Protein AF-A0A3M4A2A7-F1 (afdb_monomer_lite)

Organism: NCBI:txid97473

InterPro domains:
  IPR003660 HAMP domain [PF00672] (25-75)
  IPR003660 HAMP domain [PS50885] (27-79)
  IPR003660 HAMP domain [SM00304] (27-79)
  IPR004089 Methyl-accepting chemotaxis protein (MCP) signalling domain [PF00015] (138-273)
  IPR004089 Methyl-accepting chemotaxis protein (MCP) signalling domain [PS50111] (84-276)
  IPR004089 Methyl-accepting chemotaxis protein (MCP) signalling domain [SM00283] (94-270)
  IPR004090 Chemotaxis methyl-accepting receptor [PR00260] (115-144)
  IPR004090 Chemotaxis methyl-accepting receptor [PR00260] (192-219)
  IPR004090 Chemotaxis methyl-accepting receptor [PR00260] (221-250)

pLDDT: mean 92.04, std 6.5, range [57.41, 98.5]

Secondary structure (DSSP, 8-state):
-HHHHHHHHHHHHHHHHHHHHHHHHHHHHHHHHHHHHHHHHHHHTT---S-----SSSHHHHHHHHHHHHHHHHHHHHHHHHHHHHHHHHHHHHHHHHHHHHHHHHHHHHHHHHHHHHHHHHHHHHHHHHHHHHHHHHHHHHHHHHHHHHHHHHHHHHHHHHHHHHHHHHHHHHHHHHHHHHHHHHHHHHHHHHHHHHHHHHHHHHHHHHHHHTGGGGHHHHHHHHHHHHHHHHHHHHHHHHHHHHHHHHHHHHHHHHHHHHHHHHHHHHHHHHH-

Foldseek 3Di:
DVVVVVVVVVVVVVVVVVVVVVVVVCCVPVVLVVVLVVLVVCVVVVNLPDDQDADDDDPSSVSSVVSNVVSVVVVVVVVVVVVVVVVVVVVVVVVVVVVVVVVVVVVVVVVVVVVVVVVVVVVVVVVVVVVVVVVVVVVVVVVVVVVVVVVLVVLVVVLVVLVVVLVVLVVVLVVLVVQLVVLVVVLVVLVVQLVVLVVQLVVLVVQLVVLVVVPPVSVVSNVVSVVSNVVSVVSNVVSVVVNVVSVVSNVVSVVSSVVSVVSSVVSVVVSVVSVD

Structure (mmCIF, N/CA/C/O backbone):
data_AF-A0A3M4A2A7-F1
#
_entry.id   AF-A0A3M4A2A7-F1
#
loop_
_atom_site.group_PDB
_atom_site.id
_atom_site.type_symbol
_atom_site.label_atom_id
_atom_site.label_alt_id
_atom_site.label_comp_id
_atom_site.label_asym_id
_atom_site.label_entity_id
_atom_site.label_seq_id
_atom_site.pdbx_PDB_ins_code
_atom_site.Cartn_x
_atom_site.Cartn_y
_atom_site.Cartn_z
_atom_site.occupancy
_atom_site.B_iso_or_equiv
_atom_site.auth_seq_id
_atom_site.auth_comp_id
_atom_site.auth_asym_id
_atom_site.auth_atom_id
_atom_site.pdbx_PDB_model_num
ATOM 1 N N . GLU A 1 1 ? 73.416 7.787 -133.550 1.00 57.41 1 GLU A N 1
ATOM 2 C CA . GLU A 1 1 ? 73.788 8.608 -132.375 1.00 57.41 1 GLU A CA 1
ATOM 3 C C . GLU A 1 1 ? 72.570 9.245 -131.713 1.00 57.41 1 GLU A C 1
ATOM 5 O O . GLU A 1 1 ? 72.428 9.124 -130.503 1.00 57.41 1 GLU A O 1
ATOM 10 N N . GLU A 1 2 ? 71.634 9.787 -132.498 1.00 59.59 2 GLU A N 1
ATOM 11 C CA . GLU A 1 2 ? 70.402 10.429 -132.004 1.00 59.59 2 GLU A CA 1
ATOM 12 C C . GLU A 1 2 ? 69.546 9.557 -131.067 1.00 59.59 2 GLU A C 1
ATOM 14 O O . GLU A 1 2 ? 69.146 10.028 -130.006 1.00 59.59 2 GLU A O 1
ATOM 19 N N . ALA A 1 3 ? 69.361 8.264 -131.368 1.00 60.88 3 ALA A N 1
ATOM 20 C CA . ALA A 1 3 ? 68.565 7.361 -130.524 1.00 60.88 3 ALA A CA 1
ATOM 21 C C . ALA A 1 3 ? 69.122 7.184 -129.093 1.00 60.88 3 ALA A C 1
ATOM 23 O O . ALA A 1 3 ? 68.362 6.943 -128.157 1.00 60.88 3 ALA A O 1
ATOM 24 N N . LYS A 1 4 ? 70.444 7.319 -128.895 1.00 67.06 4 LYS A N 1
ATOM 25 C CA . LYS A 1 4 ? 71.071 7.214 -127.564 1.00 67.06 4 LYS A CA 1
ATOM 26 C C . LYS A 1 4 ? 70.849 8.479 -126.728 1.00 67.06 4 LYS A C 1
ATOM 28 O O . LYS A 1 4 ? 70.704 8.378 -125.513 1.00 67.06 4 LYS A O 1
ATOM 33 N N . ILE A 1 5 ? 70.773 9.647 -127.371 1.00 75.06 5 ILE A N 1
ATOM 34 C CA . ILE A 1 5 ? 70.545 10.940 -126.709 1.00 75.06 5 ILE A CA 1
ATOM 35 C C . ILE A 1 5 ? 69.082 11.063 -126.260 1.00 75.06 5 ILE A C 1
ATOM 37 O O . ILE A 1 5 ? 68.827 11.447 -125.120 1.00 75.06 5 ILE A O 1
ATOM 41 N N . THR A 1 6 ? 68.118 10.655 -127.092 1.00 76.31 6 THR A N 1
ATOM 42 C CA . THR A 1 6 ? 66.689 10.639 -126.720 1.00 76.31 6 THR A CA 1
ATOM 43 C C . THR A 1 6 ? 66.382 9.649 -125.597 1.00 76.31 6 THR A C 1
ATOM 45 O O . THR A 1 6 ? 65.640 9.981 -124.673 1.00 76.31 6 THR A O 1
ATOM 48 N N . VAL A 1 7 ? 66.984 8.453 -125.624 1.00 77.81 7 VAL A N 1
ATOM 49 C CA . VAL A 1 7 ? 66.823 7.455 -124.549 1.00 77.81 7 VAL A CA 1
ATOM 50 C C . VAL A 1 7 ? 67.475 7.938 -123.248 1.00 77.81 7 VAL A C 1
ATOM 52 O O . VAL A 1 7 ? 66.862 7.832 -122.187 1.00 77.81 7 VAL A O 1
ATOM 55 N N . GLY A 1 8 ? 68.671 8.535 -123.315 1.00 80.81 8 GLY A N 1
ATOM 56 C CA . GLY A 1 8 ? 69.344 9.111 -122.146 1.00 80.81 8 GLY A CA 1
ATOM 57 C C . GLY A 1 8 ? 68.563 10.262 -121.504 1.00 80.81 8 GLY A C 1
ATOM 58 O O . GLY A 1 8 ? 68.438 10.310 -120.281 1.00 80.81 8 GLY A O 1
ATOM 59 N N . GLY A 1 9 ? 67.972 11.147 -122.315 1.00 83.88 9 GLY A N 1
ATOM 60 C CA . GLY A 1 9 ? 67.119 12.237 -121.832 1.00 83.88 9 GLY A CA 1
ATOM 61 C C . GLY A 1 9 ? 65.856 11.743 -121.121 1.00 83.88 9 GLY A C 1
ATOM 62 O O . GLY A 1 9 ? 65.526 12.237 -120.044 1.00 83.88 9 GLY A O 1
ATOM 63 N N . PHE A 1 10 ? 65.185 10.724 -121.669 1.00 86.31 10 PHE A N 1
ATOM 64 C CA . PHE A 1 10 ? 63.996 10.134 -121.044 1.00 86.31 10 PHE A CA 1
ATOM 65 C C . PHE A 1 10 ? 64.318 9.487 -119.692 1.00 86.31 10 PHE A C 1
ATOM 67 O O . PHE A 1 10 ? 63.605 9.730 -118.722 1.00 86.31 10 PHE A O 1
ATOM 74 N N . ILE A 1 11 ? 65.427 8.740 -119.604 1.00 86.06 11 ILE A N 1
ATOM 75 C CA . ILE A 1 11 ? 65.898 8.128 -118.350 1.00 86.06 11 ILE A CA 1
ATOM 76 C C . ILE A 1 11 ? 66.189 9.202 -117.297 1.00 86.06 11 ILE A C 1
ATOM 78 O O . ILE A 1 11 ? 65.844 9.039 -116.127 1.00 86.06 11 ILE A O 1
ATOM 82 N N . LEU A 1 12 ? 66.808 10.315 -117.692 1.00 88.25 12 LEU A N 1
ATOM 83 C CA . LEU A 1 12 ? 67.165 11.383 -116.763 1.00 88.25 12 LEU A CA 1
ATOM 84 C C . LEU A 1 12 ? 65.919 12.100 -116.225 1.00 88.25 12 LEU A C 1
ATOM 86 O O . LEU A 1 12 ? 65.807 12.300 -115.017 1.00 88.25 12 LEU A O 1
ATOM 90 N N . VAL A 1 13 ? 64.942 12.397 -117.089 1.00 88.56 13 VAL A N 1
ATOM 91 C CA . VAL A 1 13 ? 63.655 12.991 -116.686 1.00 88.56 13 VAL A CA 1
ATOM 92 C C . VAL A 1 13 ? 62.842 12.030 -115.818 1.00 88.56 13 VAL A C 1
ATOM 94 O O . VAL A 1 13 ? 62.327 12.451 -114.785 1.00 88.56 13 VAL A O 1
ATOM 97 N N . SER A 1 14 ? 62.755 10.744 -116.172 1.00 86.88 14 SER A N 1
ATOM 98 C CA . SER A 1 14 ? 62.035 9.756 -115.359 1.00 86.88 14 SER A CA 1
ATOM 99 C C . SER A 1 14 ? 62.691 9.554 -113.993 1.00 86.88 14 SER A C 1
ATOM 101 O O . SER A 1 14 ? 61.992 9.415 -112.994 1.00 86.88 14 SER A O 1
ATOM 103 N N . THR A 1 15 ? 64.026 9.592 -113.926 1.00 89.12 15 THR A N 1
ATOM 104 C CA . THR A 1 15 ? 64.773 9.501 -112.662 1.00 89.12 15 THR A CA 1
ATOM 105 C C . THR A 1 15 ? 64.544 10.741 -111.802 1.00 89.12 15 THR A C 1
ATOM 107 O O . THR A 1 15 ? 64.269 10.621 -110.611 1.00 89.12 15 THR A O 1
ATOM 110 N N . LEU A 1 16 ? 64.586 11.935 -112.399 1.00 90.88 16 LEU A N 1
ATOM 111 C CA . LEU A 1 16 ? 64.320 13.183 -111.687 1.00 90.88 16 LEU A CA 1
ATOM 112 C C . LEU A 1 16 ? 62.875 13.229 -111.164 1.00 90.88 16 LEU A C 1
ATOM 114 O O . LEU A 1 16 ? 62.649 13.571 -110.006 1.00 90.88 16 LEU A O 1
ATOM 118 N N . ALA A 1 17 ? 61.905 12.817 -111.984 1.00 89.50 17 ALA A N 1
ATOM 119 C CA . ALA A 1 17 ? 60.504 12.707 -111.588 1.00 89.50 17 ALA A CA 1
ATOM 120 C C . ALA A 1 17 ? 60.307 11.680 -110.461 1.00 89.50 17 ALA A C 1
ATOM 122 O O . ALA A 1 17 ? 59.587 11.962 -109.505 1.00 89.50 17 ALA A O 1
ATOM 123 N N . ALA A 1 18 ? 60.984 10.528 -110.518 1.00 88.88 18 ALA A N 1
ATOM 124 C CA . ALA A 1 18 ? 60.944 9.524 -109.457 1.00 88.88 18 ALA A CA 1
ATOM 125 C C . ALA A 1 18 ? 61.525 10.051 -108.137 1.00 88.88 18 ALA A C 1
ATOM 127 O O . ALA A 1 18 ? 60.940 9.812 -107.085 1.00 88.88 18 ALA A O 1
ATOM 128 N N . ILE A 1 19 ? 62.625 10.812 -108.177 1.00 90.50 19 ILE A N 1
ATOM 129 C CA . ILE A 1 19 ? 63.212 11.442 -106.984 1.00 90.50 19 ILE A CA 1
ATOM 130 C C . ILE A 1 19 ? 62.257 12.486 -106.397 1.00 90.50 19 ILE A C 1
ATOM 132 O O . ILE A 1 19 ? 62.026 12.490 -105.190 1.00 90.50 19 ILE A O 1
ATOM 136 N N . VAL A 1 20 ? 61.664 13.347 -107.229 1.00 90.56 20 VAL A N 1
ATOM 137 C CA . VAL A 1 20 ? 60.698 14.358 -106.767 1.00 90.56 20 VAL A CA 1
ATOM 138 C C . VAL A 1 20 ? 59.470 13.693 -106.146 1.00 90.56 20 VAL A C 1
ATOM 140 O O . VAL A 1 20 ? 59.081 14.061 -105.039 1.00 90.56 20 VAL A O 1
ATOM 143 N N . LEU A 1 21 ? 58.904 12.672 -106.796 1.00 87.94 21 LEU A N 1
ATOM 144 C CA . LEU A 1 21 ? 57.788 11.904 -106.247 1.00 87.94 21 LEU A CA 1
ATOM 145 C C . LEU A 1 21 ? 58.180 11.200 -104.946 1.00 87.94 21 LEU A C 1
ATOM 147 O O . LEU A 1 21 ? 57.443 11.303 -103.973 1.00 87.94 21 LEU A O 1
ATOM 151 N N . ALA A 1 22 ? 59.347 10.556 -104.875 1.00 86.00 22 ALA A N 1
ATOM 152 C CA . ALA A 1 22 ? 59.822 9.903 -103.658 1.00 86.00 22 ALA A CA 1
ATOM 153 C C . ALA A 1 22 ? 59.984 10.897 -102.499 1.00 86.00 22 ALA A C 1
ATOM 155 O O . ALA A 1 22 ? 59.583 10.598 -101.375 1.00 86.00 22 ALA A O 1
ATOM 156 N N . LEU A 1 23 ? 60.509 12.099 -102.759 1.00 87.56 23 LEU A N 1
ATOM 157 C CA . LEU A 1 23 ? 60.622 13.159 -101.755 1.00 87.56 23 LEU A CA 1
ATOM 158 C C . LEU A 1 23 ? 59.252 13.703 -101.329 1.00 87.56 23 LEU A C 1
ATOM 160 O O . LEU A 1 23 ? 59.046 13.946 -100.139 1.00 87.56 23 LEU A O 1
ATOM 164 N N . MET A 1 24 ? 58.311 13.863 -102.264 1.00 85.38 24 MET A N 1
ATOM 165 C CA . MET A 1 24 ? 56.935 14.268 -101.958 1.00 85.38 24 MET A CA 1
ATOM 166 C C . MET A 1 24 ? 56.208 13.207 -101.126 1.00 85.38 24 MET A C 1
ATOM 168 O O . MET A 1 24 ? 55.647 13.551 -100.092 1.00 85.38 24 MET A O 1
ATOM 172 N N . TYR A 1 25 ? 56.282 11.927 -101.500 1.00 83.62 25 TYR A N 1
ATOM 173 C CA . TYR A 1 25 ? 55.693 10.814 -100.745 1.00 83.62 25 TYR A CA 1
ATOM 174 C C . TYR A 1 25 ? 56.336 10.649 -99.365 1.00 83.62 25 TYR A C 1
ATOM 176 O O . TYR A 1 25 ? 55.626 10.531 -98.369 1.00 83.62 25 TYR A O 1
ATOM 184 N N . THR A 1 26 ? 57.669 10.715 -99.274 1.00 84.69 26 THR A N 1
ATOM 185 C CA . THR A 1 26 ? 58.388 10.635 -97.990 1.00 84.69 26 THR A CA 1
ATOM 186 C C . THR A 1 26 ? 57.974 11.782 -97.073 1.00 84.69 26 THR A C 1
ATOM 188 O O . THR A 1 26 ? 57.638 11.556 -95.915 1.00 84.69 26 THR A O 1
ATOM 191 N N . ARG A 1 27 ? 57.912 13.021 -97.579 1.00 83.50 27 ARG A N 1
ATOM 192 C CA . ARG A 1 27 ? 57.424 14.154 -96.777 1.00 83.50 27 ARG A CA 1
ATOM 193 C C . ARG A 1 27 ? 55.951 14.012 -96.401 1.00 83.50 27 ARG A C 1
ATOM 195 O O . ARG A 1 27 ? 55.603 14.315 -95.264 1.00 83.50 27 ARG A O 1
ATOM 202 N N . SER A 1 28 ? 55.121 13.520 -97.317 1.00 81.56 28 SER A N 1
ATOM 203 C CA . SER A 1 28 ? 53.685 13.328 -97.103 1.00 81.56 28 SER A CA 1
ATOM 204 C C . SER A 1 28 ? 53.361 12.229 -96.086 1.00 81.56 28 SER A C 1
ATOM 206 O O . SER A 1 28 ? 52.285 12.271 -95.507 1.00 81.56 28 SER A O 1
ATOM 208 N N . ILE A 1 29 ? 54.261 11.266 -95.849 1.00 84.38 29 ILE A N 1
ATOM 209 C CA . ILE A 1 29 ? 54.032 10.139 -94.926 1.00 84.38 29 ILE A CA 1
ATOM 210 C C . ILE A 1 29 ? 54.840 10.300 -93.632 1.00 84.38 29 ILE A C 1
ATOM 212 O O . ILE A 1 29 ? 54.288 10.234 -92.535 1.00 84.38 29 ILE A O 1
ATOM 216 N N . THR A 1 30 ? 56.150 10.537 -93.728 1.00 86.94 30 THR A N 1
ATOM 217 C CA . THR A 1 30 ? 57.046 10.557 -92.561 1.00 86.94 30 THR A CA 1
ATOM 218 C C . THR A 1 30 ? 56.749 11.728 -91.627 1.00 86.94 30 THR A C 1
ATOM 220 O O . THR A 1 30 ? 56.826 11.571 -90.410 1.00 86.94 30 THR A O 1
ATOM 223 N N . SER A 1 31 ? 56.375 12.897 -92.162 1.00 85.19 31 SER A N 1
ATOM 224 C CA . SER A 1 31 ? 56.066 14.053 -91.314 1.00 85.19 31 SER A CA 1
ATOM 225 C C . SER A 1 31 ? 54.779 13.849 -90.495 1.00 85.19 31 SER A C 1
ATOM 227 O O . SER A 1 31 ? 54.859 14.018 -89.276 1.00 85.19 31 SER A O 1
ATOM 229 N N . PRO A 1 32 ? 53.640 13.417 -91.076 1.00 86.19 32 PRO A N 1
ATOM 230 C CA . PRO A 1 32 ? 52.438 13.093 -90.297 1.00 86.19 32 PRO A CA 1
ATOM 231 C C . PRO A 1 32 ? 52.600 11.908 -89.326 1.00 86.19 32 PRO A C 1
ATOM 233 O O . PRO A 1 32 ? 52.018 11.921 -88.238 1.00 86.19 32 PRO A O 1
ATOM 236 N N . ILE A 1 33 ? 53.425 10.903 -89.653 1.00 89.19 33 ILE A N 1
ATOM 237 C CA . ILE A 1 33 ? 53.728 9.795 -88.725 1.00 89.19 33 ILE A CA 1
ATOM 238 C C . ILE A 1 33 ? 54.502 10.292 -87.499 1.00 89.19 33 ILE A C 1
ATOM 240 O O . ILE A 1 33 ? 54.132 9.955 -86.376 1.00 89.19 33 ILE A O 1
ATOM 244 N N . ASN A 1 34 ? 55.524 11.133 -87.684 1.00 88.75 34 ASN A N 1
ATOM 245 C CA . ASN A 1 34 ? 56.265 11.710 -86.557 1.00 88.75 34 ASN A CA 1
ATOM 246 C C . ASN A 1 34 ? 55.369 12.589 -85.667 1.00 88.75 34 ASN A C 1
ATOM 248 O O . ASN A 1 34 ? 55.518 12.579 -84.449 1.00 88.75 34 ASN A O 1
ATOM 252 N N . GLN A 1 35 ? 54.405 13.308 -86.252 1.00 88.38 35 GLN A N 1
ATOM 253 C CA . GLN A 1 35 ? 53.402 14.058 -85.484 1.00 88.38 35 GLN A CA 1
ATOM 254 C C . GLN A 1 35 ? 52.484 13.126 -84.677 1.00 88.38 35 GLN A C 1
ATOM 256 O O . GLN A 1 35 ? 52.223 13.390 -83.505 1.00 88.38 35 GLN A O 1
ATOM 261 N N . SER A 1 36 ? 52.044 12.014 -85.274 1.00 91.06 36 SER A N 1
ATOM 262 C CA . SER A 1 36 ? 51.231 10.997 -84.588 1.00 91.06 36 SER A CA 1
ATOM 263 C C . SER A 1 36 ? 51.987 10.362 -83.417 1.00 91.06 36 SER A C 1
ATOM 265 O O . SER A 1 36 ? 51.414 10.175 -82.344 1.00 91.06 36 SER A O 1
ATOM 267 N N . LEU A 1 37 ? 53.282 10.078 -83.598 1.00 91.94 37 LEU A N 1
ATOM 268 C CA . LEU A 1 37 ? 54.152 9.564 -82.540 1.00 91.94 37 LEU A CA 1
ATOM 269 C C . LEU A 1 37 ? 54.285 10.571 -81.391 1.00 91.94 37 LEU A C 1
ATOM 271 O O . LEU A 1 37 ? 54.064 10.201 -80.243 1.00 91.94 37 LEU A O 1
ATOM 275 N N . ALA A 1 38 ? 54.538 11.847 -81.692 1.00 91.06 38 ALA A N 1
ATOM 276 C CA . ALA A 1 38 ? 54.623 12.894 -80.673 1.00 91.06 38 ALA A CA 1
ATOM 277 C C . ALA A 1 38 ? 53.311 13.045 -79.877 1.00 91.06 38 ALA A C 1
ATOM 279 O O . ALA A 1 38 ? 53.330 13.245 -78.664 1.00 91.06 38 ALA A O 1
ATOM 280 N N . VAL A 1 39 ? 52.152 12.917 -80.532 1.00 92.62 39 VAL A N 1
ATOM 281 C CA . VAL A 1 39 ? 50.847 12.902 -79.849 1.00 92.62 39 VAL A CA 1
ATOM 282 C C . VAL A 1 39 ? 50.713 11.686 -78.932 1.00 92.62 39 VAL A C 1
ATOM 284 O O . VAL A 1 39 ? 50.289 11.833 -77.787 1.00 92.62 39 VAL A O 1
ATOM 287 N N . ALA A 1 40 ? 51.081 10.495 -79.407 1.00 93.56 40 ALA A N 1
ATOM 288 C CA . ALA A 1 40 ? 51.034 9.281 -78.600 1.00 93.56 40 ALA A CA 1
ATOM 289 C C . ALA A 1 40 ? 51.960 9.372 -77.373 1.00 93.56 40 ALA A C 1
ATOM 291 O O . ALA A 1 40 ? 51.543 9.014 -76.273 1.00 93.56 40 ALA A O 1
ATOM 292 N N . GLU A 1 41 ? 53.169 9.916 -77.530 1.00 94.25 41 GLU A N 1
ATOM 293 C CA . GLU A 1 41 ? 54.110 10.167 -76.431 1.00 94.25 41 GLU A CA 1
ATOM 294 C C . GLU A 1 41 ? 53.558 11.173 -75.413 1.00 94.25 41 GLU A C 1
ATOM 296 O O . GLU A 1 41 ? 53.701 10.973 -74.208 1.00 94.25 41 GLU A O 1
ATOM 301 N N . ARG A 1 42 ? 52.875 12.233 -75.862 1.00 93.81 42 ARG A N 1
ATOM 302 C CA . ARG A 1 42 ? 52.202 13.177 -74.955 1.00 93.81 42 ARG A CA 1
ATOM 303 C C . ARG A 1 42 ? 51.096 12.508 -74.150 1.00 93.81 42 ARG A C 1
ATOM 305 O O . ARG A 1 42 ? 51.062 12.664 -72.932 1.00 93.81 42 ARG A O 1
ATOM 312 N N . ILE A 1 43 ? 50.244 11.717 -74.808 1.00 94.00 43 ILE A N 1
ATOM 313 C CA . ILE A 1 43 ? 49.191 10.950 -74.130 1.00 94.00 43 ILE A CA 1
ATOM 314 C C . ILE A 1 43 ? 49.804 9.969 -73.120 1.00 94.00 43 ILE A C 1
ATOM 316 O O . ILE A 1 43 ? 49.325 9.887 -71.992 1.00 94.00 43 ILE A O 1
ATOM 320 N N . ALA A 1 44 ? 50.883 9.270 -73.486 1.00 93.62 44 ALA A N 1
ATOM 321 C CA . ALA A 1 44 ? 51.593 8.356 -72.589 1.00 93.62 44 ALA A CA 1
ATOM 322 C C . ALA A 1 44 ? 52.194 9.077 -71.368 1.00 93.62 44 ALA A C 1
ATOM 324 O O . ALA A 1 44 ? 52.156 8.550 -70.259 1.00 93.62 44 ALA A O 1
ATOM 325 N N . ASN A 1 45 ? 52.667 10.312 -71.545 1.00 94.25 45 ASN A N 1
ATOM 326 C CA . ASN A 1 45 ? 53.130 11.184 -70.463 1.00 94.25 45 ASN A CA 1
ATOM 327 C C . ASN A 1 45 ? 51.987 11.890 -69.709 1.00 94.25 45 ASN A C 1
ATOM 329 O O . ASN A 1 45 ? 52.238 12.820 -68.947 1.00 94.25 45 ASN A O 1
ATOM 333 N N . SER A 1 46 ? 50.734 11.458 -69.899 1.00 92.69 46 SER A N 1
ATOM 334 C CA . SER A 1 46 ? 49.530 12.035 -69.280 1.00 92.69 46 SER A CA 1
ATOM 335 C C . SER A 1 46 ? 49.250 13.502 -69.645 1.00 92.69 46 SER A C 1
ATOM 337 O O . SER A 1 46 ? 48.375 14.131 -69.050 1.00 92.69 46 SER A O 1
ATOM 339 N N . ASP A 1 47 ? 49.926 14.054 -70.657 1.00 93.88 47 ASP A N 1
ATOM 340 C CA . ASP A 1 47 ? 49.588 15.358 -71.221 1.00 93.88 47 ASP A CA 1
ATOM 341 C C . ASP A 1 47 ? 48.472 15.200 -72.255 1.00 93.88 47 ASP A C 1
ATOM 343 O O . ASP A 1 47 ? 48.686 15.011 -73.456 1.00 93.88 47 ASP A O 1
ATOM 347 N N . LEU A 1 48 ? 47.242 15.314 -71.767 1.00 93.12 48 LEU A N 1
ATOM 348 C CA . LEU A 1 48 ? 46.062 15.307 -72.615 1.00 93.12 48 LEU A CA 1
ATOM 349 C C . LEU A 1 48 ? 45.684 16.711 -73.089 1.00 93.12 48 LEU A C 1
ATOM 351 O O . LEU A 1 48 ? 44.683 16.821 -73.770 1.00 93.12 48 LEU A O 1
ATOM 355 N N . THR A 1 49 ? 46.413 17.784 -72.758 1.00 89.50 49 THR A N 1
ATOM 356 C CA . THR A 1 49 ? 45.918 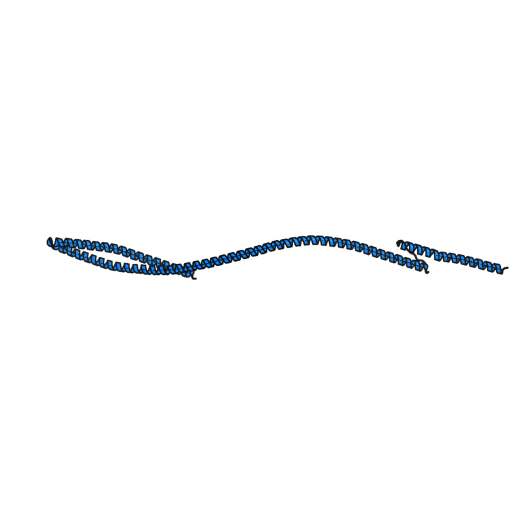19.169 -72.916 1.00 89.50 49 THR A CA 1
ATOM 357 C C . THR A 1 49 ? 45.823 19.646 -74.369 1.00 89.50 49 THR A C 1
ATOM 359 O O . THR A 1 49 ? 44.934 20.431 -74.705 1.00 89.50 49 THR A O 1
ATOM 362 N N . GLY A 1 50 ? 46.700 19.151 -75.246 1.00 84.94 50 GLY A N 1
ATOM 363 C CA . GLY A 1 50 ? 46.799 19.600 -76.636 1.00 84.94 50 GLY A CA 1
ATOM 364 C C . GLY A 1 50 ? 45.607 19.223 -77.512 1.00 84.94 50 GLY A C 1
ATOM 365 O O . GLY A 1 50 ? 44.938 18.219 -77.274 1.00 84.94 50 GLY A O 1
ATOM 366 N N . VAL A 1 51 ? 45.388 20.013 -78.564 1.00 86.88 51 VAL A N 1
ATOM 367 C CA . VAL A 1 51 ? 44.420 19.716 -79.626 1.00 86.88 51 VAL A CA 1
ATOM 368 C C . VAL A 1 51 ? 45.090 18.830 -80.677 1.00 86.88 51 VAL A C 1
ATOM 370 O O . VAL A 1 51 ? 46.185 19.137 -81.143 1.00 86.88 51 VAL A O 1
ATOM 373 N N . ILE A 1 52 ? 44.439 17.721 -81.030 1.00 88.88 52 ILE A N 1
ATOM 374 C CA . ILE A 1 52 ? 44.897 16.798 -82.074 1.00 88.88 52 ILE A CA 1
ATOM 375 C C . ILE A 1 52 ? 44.096 17.100 -83.342 1.00 88.88 52 ILE A C 1
ATOM 377 O O . ILE A 1 52 ? 42.936 16.703 -83.461 1.00 88.88 52 ILE A O 1
ATOM 381 N N . GLU A 1 53 ? 44.712 17.812 -84.283 1.00 85.06 53 GLU A N 1
ATOM 382 C CA . GLU A 1 53 ? 44.123 18.089 -85.593 1.00 85.06 53 GLU A CA 1
ATOM 383 C C . GLU A 1 53 ? 44.428 16.949 -86.573 1.00 85.06 53 GLU A C 1
ATOM 385 O O . GLU A 1 53 ? 45.544 16.434 -86.628 1.00 85.06 53 GLU A O 1
ATOM 390 N N . SER A 1 54 ? 43.433 16.545 -87.362 1.00 82.69 54 SER A N 1
ATOM 391 C CA . SER A 1 54 ? 43.590 15.544 -88.418 1.00 82.69 54 SER A CA 1
ATOM 392 C C . SER A 1 54 ? 43.198 16.162 -89.755 1.00 82.69 54 SER A C 1
ATOM 394 O O . SER A 1 54 ? 42.083 16.658 -89.906 1.00 82.69 54 SER A O 1
ATOM 396 N N . GLN A 1 55 ? 44.118 16.130 -90.718 1.00 78.31 55 GLN A N 1
ATOM 397 C CA . GLN A 1 55 ? 43.897 16.584 -92.089 1.00 78.31 55 GLN A CA 1
ATOM 398 C C . GLN A 1 55 ? 44.151 15.412 -93.044 1.00 78.31 55 GLN A C 1
ATOM 400 O O . GLN A 1 55 ? 45.119 14.676 -92.867 1.00 78.31 55 GLN A O 1
ATOM 405 N N . GLY A 1 56 ? 43.290 15.238 -94.050 1.00 80.50 56 GLY A N 1
ATOM 406 C CA . GLY A 1 56 ? 43.409 14.169 -95.051 1.00 80.50 56 GLY A CA 1
ATOM 407 C C . GLY A 1 56 ? 42.419 13.011 -94.874 1.00 80.50 56 GLY A C 1
ATOM 408 O O . GLY A 1 56 ? 41.610 12.983 -93.947 1.00 80.50 56 GLY A O 1
ATOM 409 N N . HIS A 1 57 ? 42.469 12.059 -95.809 1.00 83.00 57 HIS A N 1
ATOM 410 C CA . HIS A 1 57 ? 41.550 10.909 -95.887 1.00 83.00 57 HIS A CA 1
ATOM 411 C C . HIS A 1 57 ? 42.277 9.552 -95.910 1.00 83.00 57 HIS A C 1
ATOM 413 O O . HIS A 1 57 ? 41.651 8.528 -96.171 1.00 83.00 57 HIS A O 1
ATOM 419 N N . ASP A 1 58 ? 43.579 9.544 -95.634 1.00 87.00 58 ASP A N 1
ATOM 420 C CA . ASP A 1 58 ? 44.433 8.356 -95.654 1.00 87.00 58 ASP A CA 1
ATOM 421 C C . ASP A 1 58 ? 44.509 7.648 -94.284 1.00 87.00 58 ASP A C 1
ATOM 423 O O . ASP A 1 58 ? 43.828 7.997 -93.308 1.00 87.00 58 ASP A O 1
ATOM 427 N N . GLU A 1 59 ? 45.331 6.602 -94.211 1.00 88.12 59 GLU A N 1
ATOM 428 C CA . GLU A 1 59 ? 45.562 5.806 -93.009 1.00 88.12 59 GLU A CA 1
ATOM 429 C C . GLU A 1 59 ? 46.153 6.631 -91.860 1.00 88.12 59 GLU A C 1
ATOM 431 O O . GLU A 1 59 ? 45.811 6.383 -90.699 1.00 88.12 59 GLU A O 1
ATOM 436 N N . VAL A 1 60 ? 46.989 7.632 -92.155 1.00 87.00 60 VAL A N 1
ATOM 437 C CA . VAL A 1 60 ? 47.617 8.472 -91.126 1.00 87.00 60 VAL A CA 1
ATOM 438 C C . VAL A 1 60 ? 46.594 9.435 -90.528 1.00 87.00 60 VAL A C 1
ATOM 440 O O . VAL A 1 60 ? 46.509 9.573 -89.305 1.00 87.00 60 VAL A O 1
ATOM 443 N N . ALA A 1 61 ? 45.718 10.009 -91.354 1.00 88.50 61 ALA A N 1
ATOM 444 C CA . ALA A 1 61 ? 44.571 10.772 -90.875 1.00 88.50 61 ALA A CA 1
ATOM 445 C C . ALA A 1 61 ? 43.629 9.905 -90.017 1.00 88.50 61 ALA A C 1
ATOM 447 O O . ALA A 1 61 ? 43.067 10.372 -89.022 1.00 88.50 61 ALA A O 1
ATOM 448 N N . ARG A 1 62 ? 43.459 8.618 -90.352 1.00 91.38 62 ARG A N 1
ATOM 449 C CA . ARG A 1 62 ? 42.674 7.679 -89.531 1.00 91.38 62 ARG A CA 1
ATOM 450 C C . ARG A 1 62 ? 43.340 7.385 -88.179 1.00 91.38 62 ARG A C 1
ATOM 452 O O . ARG A 1 62 ? 42.633 7.350 -87.173 1.00 91.38 62 ARG A O 1
ATOM 459 N N . LEU A 1 63 ? 44.668 7.237 -88.135 1.00 91.94 63 LEU A N 1
ATOM 460 C CA . LEU A 1 63 ? 45.441 7.080 -86.895 1.00 91.94 63 LEU A CA 1
ATOM 461 C C . LEU A 1 63 ? 45.313 8.310 -85.986 1.00 91.94 63 LEU A C 1
ATOM 463 O O . LEU A 1 63 ? 44.997 8.167 -84.806 1.00 91.94 63 LEU A O 1
ATOM 467 N N . MET A 1 64 ? 45.477 9.515 -86.537 1.00 91.81 64 MET A N 1
ATOM 468 C CA . MET A 1 64 ? 45.327 10.767 -85.783 1.00 91.81 64 MET A CA 1
ATOM 469 C C . MET A 1 64 ? 43.922 10.924 -85.188 1.00 91.81 64 MET A C 1
ATOM 471 O O . MET A 1 64 ? 43.783 11.298 -84.024 1.00 91.81 64 MET A O 1
ATOM 475 N N . ARG A 1 65 ? 42.868 10.568 -85.939 1.00 92.69 65 ARG A N 1
ATOM 476 C CA . ARG A 1 65 ? 41.492 10.538 -85.407 1.00 92.69 65 ARG A CA 1
ATOM 477 C C . ARG A 1 65 ? 41.325 9.532 -84.266 1.00 92.69 65 ARG A C 1
ATOM 479 O O . ARG A 1 65 ? 40.659 9.852 -83.286 1.00 92.69 65 ARG A O 1
ATOM 486 N N . ALA A 1 66 ? 41.935 8.350 -84.362 1.00 93.44 66 ALA A N 1
ATOM 487 C CA . ALA A 1 66 ? 41.893 7.351 -83.293 1.00 93.44 66 ALA A CA 1
ATOM 488 C C . ALA A 1 66 ? 42.630 7.821 -82.024 1.00 93.44 66 ALA A C 1
ATOM 490 O O . ALA A 1 66 ? 42.096 7.676 -80.926 1.00 93.44 66 ALA A O 1
ATOM 491 N N . LEU A 1 67 ? 43.806 8.450 -82.163 1.00 93.88 67 LEU A N 1
ATOM 492 C CA . LEU A 1 67 ? 44.532 9.063 -81.042 1.00 93.88 67 LEU A CA 1
ATOM 493 C C . LEU A 1 67 ? 43.730 10.201 -80.400 1.00 93.88 67 LEU A C 1
ATOM 495 O O . LEU A 1 67 ? 43.674 10.293 -79.176 1.00 93.88 67 LEU A O 1
ATOM 499 N N . SER A 1 68 ? 43.058 11.024 -81.210 1.00 93.38 68 SER A N 1
ATOM 500 C CA . SER A 1 68 ? 42.147 12.062 -80.718 1.00 93.38 68 SER A CA 1
ATOM 501 C C . SER A 1 68 ? 40.986 11.467 -79.920 1.00 93.38 68 SER A C 1
ATOM 503 O O . SER A 1 68 ? 40.731 11.898 -78.797 1.00 93.38 68 SER A O 1
ATOM 505 N N . ALA A 1 69 ? 40.325 10.427 -80.435 1.00 93.81 69 ALA A N 1
ATOM 506 C CA . ALA A 1 69 ? 39.257 9.736 -79.713 1.00 93.81 69 ALA A CA 1
ATOM 507 C C . ALA A 1 69 ? 39.752 9.115 -78.392 1.00 93.81 69 ALA A C 1
ATOM 509 O O . ALA A 1 69 ? 39.075 9.228 -77.372 1.00 93.81 69 ALA A O 1
ATOM 510 N N . MET A 1 70 ? 40.952 8.523 -78.381 1.00 95.12 70 MET A N 1
ATOM 511 C CA . MET A 1 70 ? 41.587 7.992 -77.171 1.00 95.12 70 MET A CA 1
ATOM 512 C C . MET A 1 70 ? 41.878 9.096 -76.145 1.00 95.12 70 MET A C 1
ATOM 514 O O . MET A 1 70 ? 41.549 8.934 -74.972 1.00 95.12 70 MET A O 1
ATOM 518 N N . GLN A 1 71 ? 42.434 10.235 -76.577 1.00 95.19 71 GLN A N 1
ATOM 519 C CA . GLN A 1 71 ? 42.690 11.389 -75.710 1.00 95.19 71 GLN A CA 1
ATOM 520 C C . GLN A 1 71 ? 41.391 11.915 -75.077 1.00 95.19 71 GLN A C 1
ATOM 522 O O . GLN A 1 71 ? 41.355 12.166 -73.874 1.00 95.19 71 GLN A O 1
ATOM 527 N N . HIS A 1 72 ? 40.317 12.046 -75.864 1.00 94.56 72 HIS A N 1
ATOM 528 C CA . HIS A 1 72 ? 39.000 12.448 -75.359 1.00 94.56 72 HIS A CA 1
ATOM 529 C C . HIS A 1 72 ? 38.426 11.422 -74.374 1.00 94.56 72 HIS A C 1
ATOM 531 O O . HIS A 1 72 ? 37.924 11.807 -73.321 1.00 94.56 72 HIS A O 1
ATOM 537 N N . GLY A 1 73 ? 38.542 10.125 -74.675 1.00 95.06 73 GLY A N 1
ATOM 538 C CA . GLY A 1 73 ? 38.123 9.053 -73.771 1.00 95.06 73 GLY A CA 1
ATOM 539 C C . GLY A 1 73 ? 38.834 9.128 -72.419 1.00 95.06 73 GLY A C 1
ATOM 540 O O . GLY A 1 73 ? 38.174 9.156 -71.385 1.00 95.06 73 GLY A O 1
ATOM 541 N N . LEU A 1 74 ? 40.165 9.261 -72.425 1.00 95.94 74 LEU A N 1
ATOM 542 C CA . LEU A 1 74 ? 40.969 9.397 -71.206 1.00 95.94 74 LEU A CA 1
ATOM 543 C C . LEU A 1 74 ? 40.621 10.666 -70.415 1.00 95.94 74 LEU A C 1
ATOM 545 O O . LEU A 1 74 ? 40.472 10.595 -69.197 1.00 95.94 74 LEU A O 1
ATOM 549 N N . ARG A 1 75 ? 40.435 11.810 -71.092 1.00 95.12 75 ARG A N 1
ATOM 550 C CA . ARG A 1 75 ? 39.981 13.062 -70.457 1.00 95.12 75 ARG A CA 1
ATOM 551 C C . ARG A 1 75 ? 38.639 12.878 -69.754 1.00 95.12 75 ARG A C 1
ATOM 553 O O . ARG A 1 75 ? 38.506 13.268 -68.598 1.00 95.12 75 ARG A O 1
ATOM 560 N N . ASN A 1 76 ? 37.674 12.252 -70.424 1.00 95.88 76 ASN A N 1
ATOM 561 C CA . ASN A 1 76 ? 36.353 12.002 -69.854 1.00 95.88 76 ASN A CA 1
ATOM 562 C C . ASN A 1 76 ? 36.430 11.056 -68.650 1.00 95.88 76 ASN A C 1
ATOM 564 O O . ASN A 1 76 ? 35.801 11.322 -67.630 1.00 95.88 76 ASN A O 1
ATOM 568 N N . THR A 1 77 ? 37.223 9.984 -68.731 1.00 96.56 77 THR A N 1
ATOM 569 C CA . THR A 1 77 ? 37.425 9.066 -67.602 1.00 96.56 77 THR A CA 1
ATOM 570 C C . THR A 1 77 ? 38.063 9.773 -66.406 1.00 96.56 77 THR A C 1
ATOM 572 O O . THR A 1 77 ? 37.588 9.603 -65.288 1.00 96.56 77 THR A O 1
ATOM 575 N N . LEU A 1 78 ? 39.093 10.600 -66.622 1.00 95.75 78 LEU A N 1
ATOM 576 C CA . LEU A 1 78 ? 39.723 11.378 -65.550 1.00 95.75 78 LEU A CA 1
ATOM 577 C C . LEU A 1 78 ? 38.764 12.404 -64.936 1.00 95.75 78 LEU A C 1
ATOM 579 O O . LEU A 1 78 ? 38.759 12.559 -63.718 1.00 95.75 78 LEU A O 1
ATOM 583 N N . SER A 1 79 ? 37.921 13.050 -65.750 1.00 96.06 79 SER A N 1
ATOM 584 C CA . SER A 1 79 ? 36.857 13.931 -65.249 1.00 96.06 79 SER A CA 1
ATOM 585 C C . SER A 1 79 ? 35.888 13.162 -64.352 1.00 96.06 79 SER A C 1
ATOM 587 O O . SER A 1 79 ? 35.677 13.563 -63.214 1.00 96.06 79 SER A O 1
ATOM 589 N N . LEU A 1 80 ? 35.381 12.008 -64.805 1.00 97.25 80 LEU A N 1
ATOM 590 C CA . LEU A 1 80 ? 34.485 11.164 -64.006 1.00 97.25 80 LEU A CA 1
ATOM 591 C C . LEU A 1 80 ? 35.124 10.711 -62.686 1.00 97.25 80 LEU A C 1
ATOM 593 O O . LEU A 1 80 ? 34.448 10.671 -61.659 1.00 97.25 80 LEU A O 1
ATOM 597 N N . ILE A 1 81 ? 36.414 10.358 -62.700 1.00 97.50 81 ILE A N 1
ATOM 598 C CA . ILE A 1 81 ? 37.158 9.974 -61.491 1.00 97.50 81 ILE A CA 1
ATOM 599 C C . ILE A 1 81 ? 37.290 11.163 -60.538 1.00 97.50 81 ILE A C 1
ATOM 601 O O . ILE A 1 81 ? 37.095 10.996 -59.333 1.00 97.50 81 ILE A O 1
ATOM 605 N N . SER A 1 82 ? 37.599 12.354 -61.054 1.00 96.88 82 SER A N 1
ATOM 606 C CA . SER A 1 82 ? 37.679 13.577 -60.252 1.00 96.88 82 SER A CA 1
ATOM 607 C C . SER A 1 82 ? 36.330 13.911 -59.612 1.00 96.88 82 SER A C 1
ATOM 609 O O . SER A 1 82 ? 36.267 14.148 -58.408 1.00 96.88 82 SER A O 1
ATOM 611 N N . ASP A 1 83 ? 35.248 13.862 -60.388 1.00 97.56 83 ASP A N 1
ATOM 612 C CA . ASP A 1 83 ? 33.890 14.127 -59.904 1.00 97.56 83 ASP A CA 1
ATOM 613 C C . ASP A 1 83 ? 33.472 13.101 -58.841 1.00 97.56 83 ASP A C 1
ATOM 615 O O . ASP A 1 83 ? 32.973 13.468 -57.778 1.00 97.56 83 ASP A O 1
ATOM 619 N N . SER A 1 84 ? 33.766 11.817 -59.071 1.00 97.88 84 SER A N 1
ATOM 620 C CA . SER A 1 84 ? 33.497 10.743 -58.104 1.00 97.88 84 SER A CA 1
ATOM 621 C C . SER A 1 84 ? 34.306 10.907 -56.814 1.00 97.88 84 SER A C 1
ATOM 623 O O . SER A 1 84 ? 33.796 10.637 -55.729 1.00 97.88 84 SER A O 1
ATOM 625 N N . SER A 1 85 ? 35.557 11.366 -56.913 1.00 98.12 85 SER A N 1
ATOM 626 C CA . SER A 1 85 ? 36.429 11.599 -55.753 1.00 98.12 85 SER A CA 1
ATOM 627 C C . SER A 1 85 ? 35.939 12.783 -54.916 1.00 98.12 85 SER A C 1
ATOM 629 O O . SER A 1 85 ? 35.906 12.694 -53.690 1.00 98.12 85 SER A O 1
ATOM 631 N N . ASN A 1 86 ? 35.493 13.860 -55.570 1.00 97.50 86 ASN A N 1
ATOM 632 C CA . ASN A 1 86 ? 34.880 15.010 -54.904 1.00 97.50 86 ASN A CA 1
ATOM 633 C C . ASN A 1 86 ? 33.568 14.624 -54.207 1.00 97.50 86 ASN A C 1
ATOM 635 O O . ASN A 1 86 ? 33.349 14.998 -53.056 1.00 97.50 86 ASN A O 1
ATOM 639 N N . GLN A 1 87 ? 32.726 13.823 -54.867 1.00 97.50 87 GLN A N 1
ATOM 640 C CA . GLN A 1 87 ? 31.495 13.317 -54.263 1.00 97.50 87 GLN A CA 1
ATOM 641 C C . GLN A 1 87 ? 31.789 12.430 -53.045 1.00 97.50 87 GLN A C 1
ATOM 643 O O . GLN A 1 87 ? 31.153 12.587 -52.006 1.00 97.50 87 GLN A O 1
ATOM 648 N N . LEU A 1 88 ? 32.777 11.534 -53.142 1.00 97.81 88 LEU A N 1
ATOM 649 C CA . LEU A 1 88 ? 33.188 10.676 -52.031 1.00 97.81 88 LEU A CA 1
ATOM 650 C C . LEU A 1 88 ? 33.709 11.490 -50.839 1.00 97.81 88 LEU A C 1
ATOM 652 O O . LEU A 1 88 ? 33.380 11.166 -49.696 1.00 97.81 88 LEU A O 1
ATOM 656 N N . ALA A 1 89 ? 34.489 12.545 -51.090 1.00 97.69 89 ALA A N 1
ATOM 657 C CA . ALA A 1 89 ? 34.967 13.447 -50.045 1.00 97.69 89 ALA A CA 1
ATOM 658 C C . ALA A 1 89 ? 33.794 14.130 -49.324 1.00 97.69 89 ALA A C 1
ATOM 660 O O . ALA A 1 89 ? 33.706 14.053 -48.100 1.00 97.69 89 ALA A O 1
ATOM 661 N N . SER A 1 90 ? 32.841 14.688 -50.077 1.00 97.81 90 SER A N 1
ATOM 662 C CA . SER A 1 90 ? 31.641 15.322 -49.515 1.00 97.81 90 SER A CA 1
ATOM 663 C C . SER A 1 90 ? 30.794 14.346 -48.689 1.00 97.81 90 SER A C 1
ATOM 665 O O . SER A 1 90 ? 30.441 14.645 -47.551 1.00 97.81 90 SER A O 1
ATOM 667 N N . THR A 1 91 ? 30.529 13.139 -49.199 1.00 97.75 91 THR A N 1
ATOM 668 C CA . THR A 1 91 ? 29.777 12.118 -48.451 1.00 97.75 91 THR A CA 1
ATOM 669 C C . THR A 1 91 ? 30.525 11.642 -47.200 1.00 97.75 91 THR A C 1
ATOM 671 O O . THR A 1 91 ? 29.898 11.304 -46.196 1.00 97.75 91 THR A O 1
ATOM 674 N N . SER A 1 92 ? 31.860 11.637 -47.217 1.00 98.12 92 SER A N 1
ATOM 675 C CA . SER A 1 92 ? 32.666 11.296 -46.037 1.00 98.12 92 SER A CA 1
ATOM 676 C C . SER A 1 92 ? 32.566 12.369 -44.947 1.00 98.12 92 SER A C 1
ATOM 678 O O . SER A 1 92 ? 32.477 12.030 -43.767 1.00 98.12 92 SER A O 1
ATOM 680 N N . GLU A 1 93 ? 32.523 13.651 -45.320 1.00 97.81 93 GLU A N 1
ATOM 681 C CA . GLU A 1 93 ? 32.295 14.758 -44.379 1.00 97.81 93 GLU A CA 1
ATOM 682 C C . GLU A 1 93 ? 30.890 14.699 -43.762 1.00 97.81 93 GLU A C 1
ATOM 684 O O . GLU A 1 93 ? 30.744 14.835 -42.544 1.00 97.81 93 GLU A O 1
ATOM 689 N N . GLU A 1 94 ? 29.863 14.414 -44.567 1.00 97.94 94 GLU A N 1
ATOM 690 C CA . GLU A 1 94 ? 28.497 14.201 -44.070 1.00 97.94 94 GLU A CA 1
ATOM 691 C C . GLU A 1 94 ? 28.427 13.010 -43.104 1.00 97.94 94 GLU A C 1
ATOM 693 O O . GLU A 1 94 ? 27.851 13.119 -42.020 1.00 97.94 94 GLU A O 1
ATOM 698 N N . MET A 1 95 ? 29.068 11.888 -43.446 1.00 97.69 95 MET A N 1
ATOM 699 C CA . MET A 1 95 ? 29.137 10.712 -42.576 1.00 97.69 95 MET A CA 1
ATOM 700 C C . MET A 1 95 ? 29.835 11.026 -41.249 1.00 97.69 95 MET A C 1
ATOM 702 O O . MET A 1 95 ? 29.380 10.575 -40.194 1.00 97.69 95 MET A O 1
ATOM 706 N N . HIS A 1 96 ? 30.911 11.815 -41.275 1.00 97.50 96 HIS A N 1
ATOM 707 C CA . HIS A 1 96 ? 31.593 12.257 -40.062 1.00 97.50 96 HIS A CA 1
ATOM 708 C C . HIS A 1 96 ? 30.665 13.107 -39.181 1.00 97.50 96 HIS A C 1
ATOM 710 O O . HIS A 1 96 ? 30.576 12.872 -37.976 1.00 97.50 96 HIS A O 1
ATOM 716 N N . ALA A 1 97 ? 29.925 14.051 -39.770 1.00 97.69 97 ALA A N 1
ATOM 717 C CA . ALA A 1 97 ? 28.967 14.878 -39.038 1.00 97.69 97 ALA A CA 1
ATOM 718 C C . ALA A 1 97 ? 27.836 14.047 -38.404 1.00 97.69 97 ALA A C 1
ATOM 720 O O . ALA A 1 97 ? 27.521 14.236 -37.228 1.00 97.69 97 ALA A O 1
ATOM 721 N N . VAL A 1 98 ? 27.270 13.088 -39.146 1.00 98.06 98 VAL A N 1
ATOM 722 C CA . VAL A 1 98 ? 26.230 12.174 -38.637 1.00 98.06 98 VAL A CA 1
ATOM 723 C C . VAL A 1 98 ? 26.767 11.292 -37.509 1.00 98.06 98 VAL A C 1
ATOM 725 O O . VAL A 1 98 ? 26.087 11.090 -36.506 1.00 98.06 98 VAL A O 1
ATOM 728 N N . THR A 1 99 ? 27.997 10.791 -37.638 1.00 97.75 99 THR A N 1
ATOM 729 C CA . THR A 1 99 ? 28.631 9.947 -36.613 1.00 97.75 99 THR A CA 1
ATOM 730 C C . THR A 1 99 ? 28.870 10.724 -35.318 1.00 97.75 99 THR A C 1
ATOM 732 O O . THR A 1 99 ? 28.617 10.207 -34.230 1.00 97.75 99 THR A O 1
ATOM 735 N N . GLU A 1 100 ? 29.305 11.979 -35.420 1.00 97.88 100 GLU A N 1
ATOM 736 C CA . GLU A 1 100 ? 29.509 12.851 -34.263 1.00 97.88 100 GLU A CA 1
ATOM 737 C C . GLU A 1 100 ? 28.188 13.172 -33.544 1.00 97.88 100 GLU A C 1
ATOM 739 O O . GLU A 1 100 ? 28.128 13.162 -32.311 1.00 97.88 100 GLU A O 1
ATOM 744 N N . ASP A 1 101 ? 27.107 13.415 -34.289 1.00 97.81 101 ASP A N 1
ATOM 745 C CA . ASP A 1 101 ? 25.788 13.634 -33.689 1.00 97.81 101 ASP A CA 1
ATOM 746 C C . ASP A 1 101 ? 25.239 12.358 -33.031 1.00 97.81 101 ASP A C 1
ATOM 748 O O . ASP A 1 101 ? 24.752 12.401 -31.899 1.00 97.81 101 ASP A O 1
ATOM 752 N N . ALA A 1 102 ? 25.421 11.198 -33.671 1.00 97.62 102 ALA A N 1
ATOM 753 C CA . ALA A 1 102 ? 25.064 9.903 -33.097 1.00 97.62 102 ALA A CA 1
ATOM 754 C C . ALA A 1 102 ? 25.823 9.622 -31.788 1.00 97.62 102 ALA A C 1
ATOM 756 O O . ALA A 1 102 ? 25.227 9.149 -30.820 1.00 97.62 102 ALA A O 1
ATOM 757 N N . ASN A 1 103 ? 27.112 9.969 -31.717 1.00 97.88 103 ASN A N 1
ATOM 758 C CA . ASN A 1 103 ? 27.922 9.830 -30.506 1.00 97.88 103 ASN A CA 1
ATOM 759 C C . ASN A 1 103 ? 27.403 10.731 -29.367 1.00 97.88 103 ASN A C 1
ATOM 761 O O . ASN A 1 103 ? 27.233 10.286 -28.230 1.00 97.88 103 ASN A O 1
ATOM 765 N N . LYS A 1 104 ? 27.041 11.985 -29.674 1.00 97.44 104 LYS A N 1
ATOM 766 C CA . LYS A 1 104 ? 26.381 12.885 -28.708 1.00 97.44 104 LYS A CA 1
ATOM 767 C C . LYS A 1 104 ? 25.024 12.348 -28.256 1.00 97.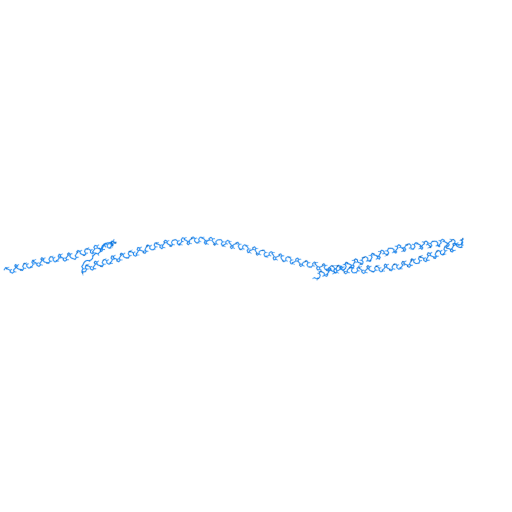44 104 LYS A C 1
ATOM 769 O O . LYS A 1 104 ? 24.694 12.448 -27.074 1.00 97.44 104 LYS A O 1
ATOM 774 N N . GLY A 1 105 ? 24.243 11.775 -29.171 1.00 98.12 105 GLY A N 1
ATOM 775 C CA . GLY A 1 105 ? 22.986 11.097 -28.857 1.00 98.12 105 GLY A CA 1
ATOM 776 C C . GLY A 1 105 ? 23.191 9.930 -27.892 1.00 98.12 105 GLY A C 1
ATOM 777 O O . GLY A 1 105 ? 22.483 9.832 -26.893 1.00 98.12 105 GLY A O 1
ATOM 778 N N . MET A 1 106 ? 24.220 9.114 -28.128 1.00 97.94 106 MET A N 1
ATOM 779 C CA . MET A 1 106 ? 24.569 7.973 -27.280 1.00 97.94 106 MET A CA 1
ATOM 780 C C . MET A 1 106 ? 24.926 8.394 -25.851 1.00 97.94 106 MET A C 1
ATOM 782 O O . MET A 1 106 ? 24.479 7.758 -24.900 1.00 97.94 106 MET A O 1
ATOM 786 N N . LEU A 1 107 ? 25.674 9.490 -25.683 1.00 97.31 107 LEU A N 1
ATOM 787 C CA . LEU A 1 107 ? 25.991 10.038 -24.359 1.00 97.31 107 LEU A CA 1
ATOM 788 C C . LEU A 1 107 ? 24.734 10.503 -23.611 1.00 97.31 107 LEU A C 1
ATOM 790 O O . LEU A 1 107 ? 24.588 10.221 -22.423 1.00 97.31 107 LEU A O 1
ATOM 794 N N . ARG A 1 108 ? 23.799 11.178 -24.295 1.00 97.62 108 ARG A N 1
ATOM 795 C CA . ARG A 1 108 ? 22.516 11.570 -23.683 1.00 97.62 108 ARG A CA 1
ATOM 796 C C . ARG A 1 108 ? 21.697 10.348 -23.279 1.00 97.62 108 ARG A C 1
ATOM 798 O O . ARG A 1 108 ? 21.224 10.290 -22.150 1.00 97.62 108 ARG A O 1
ATOM 805 N N . GLN A 1 109 ? 21.595 9.362 -24.167 1.00 97.31 109 GLN A N 1
ATOM 806 C CA . GLN A 1 109 ? 20.884 8.117 -23.894 1.00 97.31 109 GLN A CA 1
ATOM 807 C C . GLN A 1 109 ? 21.501 7.359 -22.710 1.00 97.31 109 GLN A C 1
ATOM 809 O O . GLN A 1 109 ? 20.771 6.802 -21.897 1.00 97.31 109 GLN A O 1
ATOM 814 N N . ASN A 1 110 ? 22.831 7.358 -22.573 1.00 97.50 110 ASN A N 1
ATOM 815 C CA . ASN A 1 110 ? 23.504 6.740 -21.431 1.00 97.50 110 ASN A CA 1
ATOM 816 C C . ASN A 1 110 ? 23.104 7.407 -20.103 1.00 97.50 110 ASN A C 1
ATOM 818 O O . ASN A 1 110 ? 22.711 6.706 -19.172 1.00 97.50 110 ASN A O 1
ATOM 822 N N . ASN A 1 111 ? 23.089 8.743 -20.059 1.00 97.06 111 ASN A N 1
ATOM 823 C CA . ASN A 1 111 ? 22.638 9.492 -18.882 1.00 97.06 111 ASN A CA 1
ATOM 824 C C . ASN A 1 111 ? 21.156 9.228 -18.561 1.00 97.06 111 ASN A C 1
ATOM 826 O O . ASN A 1 111 ? 20.783 9.078 -17.400 1.00 97.06 111 ASN A O 1
ATOM 830 N N . GLU A 1 112 ? 20.292 9.152 -19.578 1.00 97.69 112 GLU A N 1
ATOM 831 C CA . GLU A 1 112 ? 18.873 8.819 -19.388 1.00 97.69 112 GLU A CA 1
ATOM 832 C C . GLU A 1 112 ? 18.683 7.411 -18.813 1.00 97.69 112 GLU A C 1
ATOM 834 O O . GLU A 1 112 ? 17.850 7.215 -17.927 1.00 97.69 112 GLU A O 1
ATOM 839 N N . VAL A 1 113 ? 19.482 6.439 -19.262 1.00 97.62 113 VAL A N 1
ATOM 840 C CA . VAL A 1 113 ? 19.471 5.073 -18.722 1.00 97.62 113 VAL A CA 1
ATOM 841 C C . VAL A 1 113 ? 19.936 5.046 -17.263 1.00 97.62 113 VAL A C 1
ATOM 843 O O . VAL A 1 113 ? 19.332 4.345 -16.454 1.00 97.62 113 VAL A O 1
ATOM 846 N N . GLU A 1 114 ? 20.957 5.822 -16.897 1.00 97.19 114 GLU A N 1
ATOM 847 C CA . GLU A 1 114 ? 21.424 5.931 -15.508 1.00 97.19 114 GLU A CA 1
ATOM 848 C C . GLU A 1 114 ? 20.356 6.549 -14.587 1.00 97.19 114 GLU A C 1
ATOM 850 O O . GLU A 1 114 ? 20.084 6.035 -13.496 1.00 97.19 114 GLU A O 1
ATOM 855 N N . MET A 1 115 ? 19.667 7.597 -15.053 1.00 96.88 115 MET A N 1
ATOM 856 C CA . MET A 1 115 ? 18.530 8.178 -14.331 1.00 96.88 115 MET A CA 1
ATOM 857 C C . MET A 1 115 ? 17.374 7.182 -14.198 1.00 96.88 115 MET A C 1
ATOM 859 O O . MET A 1 115 ? 16.792 7.058 -13.121 1.00 96.88 115 MET A O 1
ATOM 863 N N . ALA A 1 116 ? 17.058 6.433 -15.258 1.00 97.19 116 ALA A N 1
ATOM 864 C CA . ALA A 1 116 ? 16.021 5.408 -15.214 1.00 97.19 116 ALA A CA 1
ATOM 865 C C . ALA A 1 116 ? 16.371 4.285 -14.223 1.00 97.19 116 ALA A C 1
ATOM 867 O O . ALA A 1 116 ? 15.513 3.861 -13.451 1.00 97.19 116 ALA A O 1
ATOM 868 N N . ALA A 1 117 ? 17.629 3.835 -14.188 1.00 96.62 117 ALA A N 1
ATOM 869 C CA . ALA A 1 117 ? 18.101 2.845 -13.220 1.00 96.62 117 ALA A CA 1
ATOM 870 C C . ALA A 1 117 ? 17.988 3.356 -11.773 1.00 96.62 117 ALA A C 1
ATOM 872 O O . ALA A 1 117 ? 17.563 2.618 -10.877 1.00 96.62 117 ALA A O 1
ATOM 873 N N . THR A 1 118 ? 18.298 4.635 -11.555 1.00 96.56 118 THR A N 1
ATOM 874 C CA . THR A 1 118 ? 18.112 5.299 -10.258 1.00 96.56 118 THR A CA 1
ATOM 875 C C . THR A 1 118 ? 16.634 5.319 -9.864 1.00 96.56 118 THR A C 1
ATOM 877 O O . THR A 1 118 ? 16.287 4.849 -8.783 1.00 96.56 118 THR A O 1
ATOM 880 N N . ALA A 1 119 ? 15.743 5.741 -10.767 1.00 97.12 119 ALA A N 1
ATOM 881 C CA . ALA A 1 119 ? 14.300 5.762 -10.521 1.00 97.12 119 ALA A CA 1
ATOM 882 C C . ALA A 1 119 ? 13.728 4.363 -10.225 1.00 97.12 119 ALA A C 1
ATOM 884 O O . ALA A 1 119 ? 12.884 4.209 -9.346 1.00 97.12 119 ALA A O 1
ATOM 885 N N . VAL A 1 120 ? 14.206 3.319 -10.912 1.00 96.69 120 VAL A N 1
ATOM 886 C CA . VAL A 1 120 ? 13.819 1.925 -10.628 1.00 96.69 120 VAL A CA 1
ATOM 887 C C . VAL A 1 120 ? 14.278 1.493 -9.234 1.00 96.69 120 VAL A C 1
ATOM 889 O O . VAL A 1 120 ? 13.543 0.788 -8.538 1.00 96.69 120 VAL A O 1
ATOM 892 N N . THR A 1 121 ? 15.461 1.928 -8.801 1.00 96.06 121 THR A N 1
ATOM 893 C CA . THR A 1 121 ? 15.982 1.645 -7.456 1.00 96.06 121 THR A CA 1
ATOM 894 C C . THR A 1 121 ? 15.133 2.333 -6.384 1.00 96.06 121 THR A C 1
ATOM 896 O O . THR A 1 121 ? 14.702 1.679 -5.434 1.00 96.06 121 THR A O 1
ATOM 899 N N . GLU A 1 122 ? 14.814 3.618 -6.565 1.00 97.06 122 GLU A N 1
ATOM 900 C CA . GLU A 1 122 ? 13.928 4.368 -5.663 1.00 97.06 122 GLU A CA 1
ATOM 901 C C . GLU A 1 122 ? 12.519 3.765 -5.613 1.00 97.06 122 GLU A C 1
ATOM 903 O O . GLU A 1 122 ? 11.957 3.562 -4.537 1.00 97.06 122 GLU A O 1
ATOM 908 N N . MET A 1 123 ? 11.963 3.402 -6.770 1.00 96.62 123 MET A N 1
ATOM 909 C CA . MET A 1 123 ? 10.652 2.764 -6.861 1.00 96.62 123 MET A CA 1
ATOM 910 C C . MET A 1 123 ? 10.636 1.400 -6.162 1.00 96.62 123 MET A C 1
ATOM 912 O O . MET A 1 123 ? 9.663 1.074 -5.484 1.00 96.62 123 MET A O 1
ATOM 916 N N . SER A 1 124 ? 11.715 0.620 -6.266 1.00 96.88 124 SER A N 1
ATOM 917 C CA . SER A 1 124 ? 11.842 -0.660 -5.557 1.00 96.88 124 SER A CA 1
ATOM 918 C C . SER A 1 124 ? 11.849 -0.457 -4.040 1.00 96.88 124 SER A C 1
ATOM 920 O O . SER A 1 124 ? 11.123 -1.149 -3.326 1.00 96.88 124 SER A O 1
ATOM 922 N N . ALA A 1 125 ? 12.587 0.544 -3.548 1.00 97.31 125 ALA A N 1
ATOM 923 C CA . ALA A 1 125 ? 12.596 0.899 -2.130 1.00 97.31 125 ALA A CA 1
ATOM 924 C C . ALA A 1 125 ? 11.207 1.343 -1.633 1.00 97.31 125 ALA A C 1
ATOM 926 O O . ALA A 1 125 ? 10.762 0.907 -0.569 1.00 97.31 125 ALA A O 1
ATOM 927 N N . ALA A 1 126 ? 10.491 2.147 -2.426 1.00 97.44 126 ALA A N 1
ATOM 928 C CA . ALA A 1 126 ? 9.130 2.575 -2.110 1.00 97.44 126 ALA A CA 1
ATOM 929 C C . ALA A 1 126 ? 8.148 1.391 -2.062 1.00 97.44 126 ALA A C 1
ATOM 931 O O . ALA A 1 126 ? 7.318 1.310 -1.156 1.00 97.44 126 ALA A O 1
ATOM 932 N N . VAL A 1 127 ? 8.254 0.435 -2.992 1.00 98.06 127 VAL A N 1
ATOM 933 C CA . VAL A 1 127 ? 7.426 -0.784 -2.989 1.00 98.06 127 VAL A CA 1
ATOM 934 C C . VAL A 1 127 ? 7.683 -1.627 -1.739 1.00 98.06 127 VAL A C 1
ATOM 936 O O . VAL A 1 127 ? 6.730 -2.095 -1.113 1.00 98.06 127 VAL A O 1
ATOM 939 N N . GLU A 1 128 ? 8.942 -1.792 -1.328 1.00 97.69 128 GLU A N 1
ATOM 940 C CA . GLU A 1 128 ? 9.257 -2.485 -0.077 1.00 97.69 128 GLU A CA 1
ATOM 941 C C . GLU A 1 128 ? 8.688 -1.768 1.153 1.00 97.69 128 GLU A C 1
ATOM 943 O O . GLU A 1 128 ? 8.206 -2.416 2.084 1.00 97.69 128 GLU A O 1
ATOM 948 N N . GLU A 1 129 ? 8.732 -0.436 1.179 1.00 98.00 129 GLU A N 1
ATOM 949 C CA . GLU A 1 129 ? 8.153 0.352 2.265 1.00 98.00 129 GLU A CA 1
ATOM 950 C C . GLU A 1 129 ? 6.632 0.188 2.332 1.00 98.00 129 GLU A C 1
ATOM 952 O O . GLU A 1 129 ? 6.087 -0.079 3.406 1.00 98.00 129 GLU A O 1
ATOM 957 N N . VAL A 1 130 ? 5.947 0.242 1.187 1.00 98.31 130 VAL A N 1
ATOM 958 C CA . VAL A 1 130 ? 4.506 -0.027 1.096 1.00 98.31 130 VAL A CA 1
ATOM 959 C C . VAL A 1 130 ? 4.180 -1.439 1.589 1.00 98.31 130 VAL A C 1
ATOM 961 O O . VAL A 1 130 ? 3.236 -1.608 2.364 1.00 98.31 130 VAL A O 1
ATOM 964 N N . ALA A 1 131 ? 4.971 -2.448 1.215 1.00 97.69 131 ALA A N 1
ATOM 965 C CA . ALA A 1 131 ? 4.783 -3.820 1.684 1.00 97.69 131 ALA A CA 1
ATOM 966 C C . ALA A 1 131 ? 4.964 -3.947 3.209 1.00 97.69 131 ALA A C 1
ATOM 968 O O . ALA A 1 131 ? 4.146 -4.585 3.880 1.00 97.69 131 ALA A O 1
ATOM 969 N N . ARG A 1 132 ? 5.988 -3.295 3.781 1.00 98.12 132 ARG A N 1
ATOM 970 C CA . ARG A 1 132 ? 6.201 -3.237 5.239 1.00 98.12 132 ARG A CA 1
ATOM 971 C C . ARG A 1 132 ? 5.025 -2.568 5.951 1.00 98.12 132 ARG A C 1
ATOM 973 O O . ARG A 1 132 ? 4.512 -3.126 6.921 1.00 98.12 132 ARG A O 1
ATOM 980 N N . ASN A 1 133 ? 4.555 -1.431 5.443 1.00 98.06 133 ASN A N 1
ATOM 981 C CA . ASN A 1 133 ? 3.414 -0.706 6.005 1.00 98.06 133 ASN A CA 1
ATOM 982 C C . ASN A 1 133 ? 2.123 -1.537 5.946 1.00 98.06 133 ASN A C 1
ATOM 984 O O . ASN A 1 133 ? 1.386 -1.601 6.930 1.00 98.06 133 ASN A O 1
ATOM 988 N N . ALA A 1 134 ? 1.871 -2.239 4.838 1.00 97.88 134 ALA A N 1
ATOM 989 C CA . ALA A 1 134 ? 0.727 -3.140 4.707 1.00 97.88 134 ALA A CA 1
ATOM 990 C C . ALA A 1 134 ? 0.787 -4.304 5.715 1.00 97.88 134 ALA A C 1
ATOM 992 O O . ALA A 1 134 ? -0.222 -4.634 6.343 1.00 97.88 134 ALA A O 1
ATOM 993 N N . SER A 1 135 ? 1.972 -4.889 5.927 1.00 98.25 135 SER A N 1
ATOM 994 C CA . SER A 1 135 ? 2.175 -5.935 6.936 1.00 98.25 135 SER A CA 1
ATOM 995 C C . SER A 1 135 ? 1.902 -5.423 8.353 1.00 98.25 135 SER A C 1
ATOM 997 O O . SER A 1 135 ? 1.188 -6.075 9.115 1.00 98.25 135 SER A O 1
ATOM 999 N N . GLN A 1 136 ? 2.414 -4.239 8.703 1.00 98.25 136 GLN A N 1
ATOM 1000 C CA . GLN A 1 136 ? 2.174 -3.622 10.012 1.00 98.25 136 GLN A CA 1
ATOM 1001 C C . GLN A 1 136 ? 0.695 -3.282 10.230 1.00 98.25 136 GLN A C 1
ATOM 1003 O O . GLN A 1 136 ? 0.165 -3.509 11.318 1.00 98.25 136 GLN A O 1
ATOM 1008 N N . ALA A 1 137 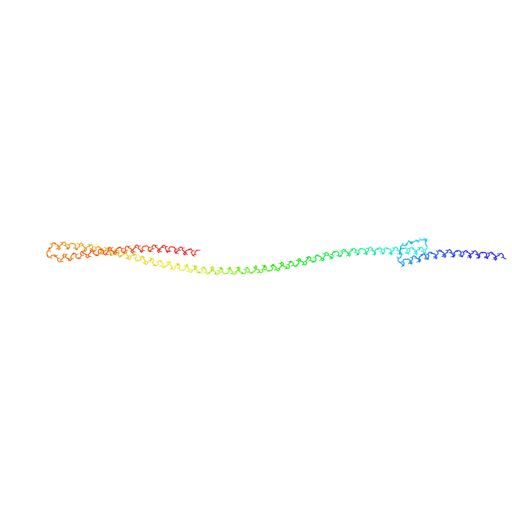? 0.008 -2.779 9.201 1.00 98.25 137 ALA A N 1
ATOM 1009 C CA . ALA A 1 137 ? -1.424 -2.498 9.259 1.00 98.25 137 ALA A CA 1
ATOM 1010 C C . ALA A 1 137 ? -2.246 -3.779 9.480 1.00 98.25 137 ALA A C 1
ATOM 1012 O O . ALA A 1 137 ? -3.155 -3.790 10.310 1.00 98.25 137 ALA A O 1
ATOM 1013 N N . SER A 1 138 ? -1.890 -4.874 8.799 1.00 98.44 138 SER A N 1
ATOM 1014 C CA . SER A 1 138 ? -2.510 -6.191 8.994 1.00 98.44 138 SER A CA 1
ATOM 1015 C C . SER A 1 138 ? -2.308 -6.713 10.422 1.00 98.44 138 SER A C 1
ATOM 1017 O O . SER A 1 138 ? -3.253 -7.160 11.074 1.00 98.44 138 SER A O 1
ATOM 1019 N N . GLU A 1 139 ? -1.095 -6.592 10.967 1.00 98.38 139 GLU A N 1
ATOM 1020 C CA . GLU A 1 139 ? -0.807 -6.977 12.351 1.00 98.38 139 GLU A CA 1
ATOM 1021 C C . GLU A 1 139 ? -1.577 -6.113 13.364 1.00 98.38 139 GLU A C 1
ATOM 1023 O O . GLU A 1 139 ? -2.148 -6.630 14.328 1.00 98.38 139 GLU A O 1
ATOM 1028 N N . ALA A 1 140 ? -1.651 -4.798 13.141 1.00 98.38 140 ALA A N 1
ATOM 1029 C CA . ALA A 1 140 ? -2.447 -3.892 13.963 1.00 98.38 140 ALA A CA 1
ATOM 1030 C C . ALA A 1 140 ? -3.940 -4.257 13.932 1.00 98.38 140 ALA A C 1
ATOM 1032 O O . ALA A 1 140 ? -4.553 -4.358 14.994 1.00 98.38 140 ALA A O 1
ATOM 1033 N N . ALA A 1 141 ? -4.499 -4.542 12.752 1.00 98.44 141 ALA A N 1
ATOM 1034 C CA . ALA A 1 141 ? -5.885 -4.980 12.602 1.00 98.44 141 ALA A CA 1
ATOM 1035 C C . ALA A 1 141 ? -6.157 -6.299 13.346 1.00 98.44 141 ALA A C 1
ATOM 1037 O O . ALA A 1 141 ? -7.151 -6.408 14.066 1.00 98.44 141 ALA A O 1
ATOM 1038 N N . ASN A 1 142 ? -5.244 -7.272 13.258 1.00 98.25 142 ASN A N 1
ATOM 1039 C CA . ASN A 1 142 ? -5.344 -8.529 14.004 1.00 98.25 142 ASN A CA 1
ATOM 1040 C C . ASN A 1 142 ? -5.311 -8.306 15.524 1.00 98.25 142 ASN A C 1
ATOM 1042 O O . ASN A 1 142 ? -6.107 -8.903 16.251 1.00 98.25 142 ASN A O 1
ATOM 1046 N N . ARG A 1 143 ? -4.443 -7.414 16.021 1.00 98.25 143 ARG A N 1
ATOM 1047 C CA . ARG A 1 143 ? -4.415 -7.049 17.449 1.00 98.25 143 ARG A CA 1
ATOM 1048 C C . ARG A 1 143 ? -5.710 -6.371 17.892 1.00 98.25 143 ARG A C 1
ATOM 1050 O O . ARG A 1 143 ? -6.236 -6.727 18.944 1.00 98.25 143 ARG A O 1
ATOM 1057 N N . SER A 1 144 ? -6.251 -5.452 17.092 1.00 98.50 144 SER A N 1
ATOM 1058 C CA . SER A 1 144 ? -7.543 -4.811 17.362 1.00 98.50 144 SER A CA 1
ATOM 1059 C C . SER A 1 144 ? -8.691 -5.820 17.396 1.00 98.50 144 SER A C 1
ATOM 1061 O O . SER A 1 144 ? -9.520 -5.753 18.299 1.00 98.50 144 SER A O 1
ATOM 1063 N N . ASN A 1 145 ? -8.714 -6.792 16.480 1.00 98.31 145 ASN A N 1
ATOM 1064 C CA . ASN A 1 145 ? -9.716 -7.858 16.479 1.00 98.31 145 ASN A CA 1
ATOM 1065 C C . ASN A 1 145 ? -9.622 -8.731 17.742 1.00 98.31 145 ASN A C 1
ATOM 1067 O O . ASN A 1 145 ? -10.628 -8.966 18.408 1.00 98.31 145 ASN A O 1
ATOM 1071 N N . SER A 1 146 ? -8.414 -9.147 18.131 1.00 98.25 146 SER A N 1
ATOM 1072 C CA . SER A 1 146 ? -8.196 -9.897 19.375 1.00 98.25 146 SER A CA 1
ATOM 1073 C C . SER A 1 146 ? -8.619 -9.103 20.615 1.00 98.25 146 SER A C 1
ATOM 1075 O O . SER A 1 146 ? -9.247 -9.655 21.518 1.00 98.25 146 SER A O 1
ATOM 1077 N N . ALA A 1 147 ? -8.332 -7.798 20.656 1.00 98.12 147 ALA A N 1
ATOM 1078 C CA . ALA A 1 147 ? -8.766 -6.924 21.743 1.00 98.12 147 ALA A CA 1
ATOM 1079 C C . ALA A 1 147 ? -10.295 -6.768 21.787 1.00 98.12 147 ALA A C 1
ATOM 1081 O O . ALA A 1 147 ? -10.873 -6.796 22.872 1.00 98.12 147 ALA A O 1
ATOM 1082 N N . ALA A 1 148 ? -10.957 -6.657 20.632 1.00 98.44 148 ALA A N 1
ATOM 1083 C CA . ALA A 1 148 ? -12.413 -6.600 20.538 1.00 98.44 148 ALA A CA 1
ATOM 1084 C C . ALA A 1 148 ? -13.069 -7.909 21.008 1.00 98.44 148 ALA A C 1
ATOM 1086 O O . ALA A 1 148 ? -14.031 -7.869 21.772 1.00 98.44 148 ALA A O 1
ATOM 1087 N N . LEU A 1 149 ? -12.512 -9.067 20.632 1.00 97.94 149 LEU A N 1
ATOM 1088 C CA . LEU A 1 149 ? -12.963 -10.378 21.114 1.00 97.94 149 LEU A CA 1
ATOM 1089 C C . LEU A 1 149 ? -12.803 -10.518 22.635 1.00 97.94 149 LEU A C 1
ATOM 1091 O O . LEU A 1 149 ? -13.732 -10.952 23.314 1.00 97.94 149 LEU A O 1
ATOM 1095 N N . ALA A 1 150 ? -11.661 -10.100 23.185 1.00 97.44 150 ALA A N 1
ATOM 1096 C CA . ALA A 1 150 ? -11.444 -10.082 24.631 1.00 97.44 150 ALA A CA 1
ATOM 1097 C C . ALA A 1 150 ? -12.378 -9.089 25.349 1.00 97.44 150 ALA A C 1
ATOM 1099 O O . ALA A 1 150 ? -12.833 -9.352 26.461 1.00 97.44 150 ALA A O 1
ATOM 1100 N N . GLY A 1 151 ? -12.678 -7.949 24.719 1.00 97.62 151 GLY A N 1
ATOM 1101 C CA . GLY A 1 151 ? -13.658 -6.979 25.206 1.00 97.62 151 GLY A CA 1
ATOM 1102 C C . GLY A 1 151 ? -15.062 -7.572 25.264 1.00 97.62 151 GLY A C 1
ATOM 1103 O O . GLY A 1 151 ? -15.716 -7.475 26.299 1.00 97.62 151 GLY A O 1
ATOM 1104 N N . ARG A 1 152 ? -15.487 -8.266 24.202 1.00 95.56 152 ARG A N 1
ATOM 1105 C CA . ARG A 1 152 ? -16.768 -8.981 24.155 1.00 95.56 152 ARG A CA 1
ATOM 1106 C C . ARG A 1 152 ? -16.880 -10.020 25.269 1.00 95.56 152 ARG A C 1
ATOM 1108 O O . ARG A 1 152 ? -17.874 -10.018 25.979 1.00 95.56 152 ARG A O 1
ATOM 1115 N N . ALA A 1 153 ? -15.843 -10.831 25.482 1.00 96.12 153 ALA A N 1
ATOM 1116 C CA . ALA A 1 153 ? -15.838 -11.817 26.563 1.00 96.12 153 ALA A CA 1
ATOM 1117 C C . ALA A 1 153 ? -16.031 -11.173 27.953 1.00 96.12 153 ALA A C 1
ATOM 1119 O O . ALA A 1 153 ? -16.754 -11.711 28.786 1.00 96.12 153 ALA A O 1
ATOM 1120 N N . ARG A 1 154 ? -15.440 -9.993 28.195 1.00 96.56 154 ARG A N 1
ATOM 1121 C CA . ARG A 1 154 ? -15.650 -9.239 29.445 1.00 96.56 154 ARG A CA 1
ATOM 1122 C C . ARG A 1 154 ? -17.058 -8.655 29.571 1.00 96.56 154 ARG A C 1
ATOM 1124 O O . ARG A 1 154 ? -17.591 -8.585 30.678 1.00 96.56 154 ARG A O 1
ATOM 1131 N N . VAL A 1 155 ? -17.664 -8.229 28.464 1.00 95.06 155 VAL A N 1
ATOM 1132 C CA . VAL A 1 155 ? -19.069 -7.792 28.455 1.00 95.06 155 VAL A CA 1
ATOM 1133 C C . VAL A 1 155 ? -19.985 -8.967 28.796 1.00 95.06 155 VAL A C 1
ATOM 1135 O O . VAL A 1 155 ? -20.839 -8.818 29.665 1.00 95.06 155 VAL A O 1
ATOM 1138 N N . ASP A 1 156 ? -19.751 -10.143 28.211 1.00 93.69 156 ASP A N 1
ATOM 1139 C CA . ASP A 1 156 ? -20.523 -11.357 28.506 1.00 93.69 156 ASP A CA 1
ATOM 1140 C C . ASP A 1 156 ? -20.418 -11.756 29.994 1.00 93.69 156 ASP A C 1
ATOM 1142 O O . ASP A 1 156 ? -21.426 -12.078 30.627 1.00 93.69 156 ASP A O 1
ATOM 1146 N N . GLU A 1 157 ? -19.222 -11.671 30.589 1.00 95.69 157 GLU A N 1
ATOM 1147 C CA . GLU A 1 157 ? -19.016 -11.884 32.032 1.00 95.69 157 GLU A CA 1
ATOM 1148 C C . GLU A 1 157 ? -19.790 -10.858 32.879 1.00 95.69 157 GLU A C 1
ATOM 1150 O O . GLU A 1 157 ? -20.439 -11.207 33.868 1.00 95.69 157 GLU A O 1
ATOM 1155 N N . THR A 1 158 ? -19.788 -9.590 32.459 1.00 94.38 158 THR A N 1
ATOM 1156 C CA . THR A 1 158 ? -20.520 -8.512 33.140 1.00 94.38 158 THR A CA 1
ATOM 1157 C C . THR A 1 158 ? -22.032 -8.745 33.089 1.00 94.38 158 THR A C 1
ATOM 1159 O O . THR A 1 158 ? -22.718 -8.577 34.096 1.00 94.38 158 THR A O 1
ATOM 1162 N N . VAL A 1 159 ? -22.559 -9.191 31.946 1.00 94.19 159 VAL A N 1
ATOM 1163 C CA . VAL A 1 159 ? -23.973 -9.562 31.775 1.00 94.19 159 VAL A CA 1
ATOM 1164 C C . VAL A 1 159 ? -24.364 -10.688 32.733 1.00 94.19 159 VAL A C 1
ATOM 1166 O O . VAL A 1 159 ? -25.398 -10.595 33.399 1.00 94.19 159 VAL A O 1
ATOM 1169 N N . GLN A 1 160 ? -23.527 -11.723 32.866 1.00 94.69 160 GLN A N 1
ATOM 1170 C CA . GLN A 1 160 ? -23.764 -12.808 33.825 1.00 94.69 160 GLN A CA 1
ATOM 1171 C C . GLN A 1 160 ? -23.768 -12.302 35.274 1.00 94.69 160 GLN A C 1
ATOM 1173 O O . GLN A 1 160 ? -24.662 -12.656 36.045 1.00 94.69 160 GLN A O 1
ATOM 1178 N N . ALA A 1 161 ? -22.819 -11.435 35.638 1.00 95.12 161 ALA A N 1
ATOM 1179 C CA . ALA A 1 161 ? -22.748 -10.849 36.974 1.00 95.12 161 ALA A CA 1
ATOM 1180 C C . ALA A 1 161 ? -23.988 -9.998 37.307 1.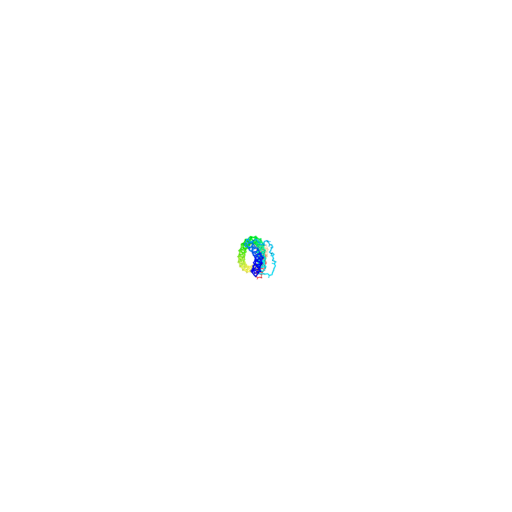00 95.12 161 ALA A C 1
ATOM 1182 O O . ALA A 1 161 ? -24.534 -10.111 38.406 1.00 95.12 161 ALA A O 1
ATOM 1183 N N . ILE A 1 162 ? -24.479 -9.194 36.356 1.00 93.88 162 ILE A N 1
ATOM 1184 C CA . ILE A 1 162 ? -25.704 -8.398 36.530 1.00 93.88 162 ILE A CA 1
ATOM 1185 C C . ILE A 1 162 ? -26.928 -9.311 36.665 1.00 93.88 162 ILE A C 1
ATOM 1187 O O . ILE A 1 162 ? -27.766 -9.076 37.534 1.00 93.88 162 ILE A O 1
ATOM 1191 N N . SER A 1 163 ? -27.021 -10.382 35.872 1.00 92.62 163 SER A N 1
ATOM 1192 C CA . SER A 1 163 ? -28.116 -11.353 35.993 1.00 92.62 163 SER A CA 1
ATOM 1193 C C . SER A 1 163 ? -28.150 -12.017 37.371 1.00 92.62 163 SER A C 1
ATOM 1195 O O . SER A 1 163 ? -29.226 -12.187 37.943 1.00 92.62 163 SER A O 1
ATOM 1197 N N . LEU A 1 164 ? -26.986 -12.368 37.928 1.00 94.62 164 LEU A N 1
ATOM 1198 C CA . LEU A 1 164 ? -26.892 -12.914 39.282 1.00 94.62 164 LEU A CA 1
ATOM 1199 C C . LEU A 1 164 ? -27.277 -11.869 40.339 1.00 94.62 164 LEU A C 1
ATOM 1201 O O . LEU A 1 164 ? -27.982 -12.180 41.298 1.00 94.62 164 LEU A O 1
ATOM 1205 N N . MET A 1 165 ? -26.845 -10.620 40.156 1.00 94.31 165 MET A N 1
ATOM 1206 C CA . MET A 1 165 ? -27.200 -9.510 41.041 1.00 94.31 165 MET A CA 1
ATOM 1207 C C . MET A 1 165 ? -28.716 -9.279 41.084 1.00 94.31 165 MET A C 1
ATOM 1209 O O . MET A 1 165 ? -29.260 -9.124 42.174 1.00 94.31 165 MET A O 1
ATOM 1213 N N . VAL A 1 166 ? -29.400 -9.303 39.935 1.00 92.19 166 VAL A N 1
ATOM 1214 C CA . VAL A 1 166 ? -30.868 -9.187 39.849 1.00 92.19 166 VAL A CA 1
ATOM 1215 C C . VAL A 1 166 ? -31.554 -10.259 40.696 1.00 92.19 166 VAL A C 1
ATOM 1217 O O . VAL A 1 166 ? -32.395 -9.926 41.531 1.00 92.19 166 VAL A O 1
ATOM 1220 N N . ALA A 1 167 ? -31.144 -11.522 40.548 1.00 93.06 167 ALA A N 1
ATOM 1221 C CA . ALA A 1 167 ? -31.705 -12.628 41.323 1.00 93.06 167 ALA A CA 1
ATOM 1222 C C . ALA A 1 167 ? -31.477 -12.454 42.838 1.00 93.06 167 ALA A C 1
ATOM 1224 O O . ALA A 1 167 ? -32.385 -12.670 43.641 1.00 93.06 167 ALA A O 1
ATOM 1225 N N . ASN A 1 168 ? -30.284 -12.004 43.238 1.00 94.44 168 ASN A N 1
ATOM 1226 C CA . ASN A 1 168 ? -29.963 -11.759 44.645 1.00 94.44 168 ASN A CA 1
ATOM 1227 C C . ASN A 1 168 ? -30.779 -10.598 45.240 1.00 94.44 168 ASN A C 1
ATOM 1229 O O . ASN A 1 168 ? -31.241 -10.693 46.376 1.00 94.44 168 ASN A O 1
ATOM 1233 N N . VAL A 1 169 ? -30.980 -9.511 44.485 1.00 94.56 169 VAL A N 1
ATOM 1234 C CA . VAL A 1 169 ? -31.803 -8.365 44.914 1.00 94.56 169 VAL A CA 1
ATOM 1235 C C . VAL A 1 169 ? -33.270 -8.766 45.050 1.00 94.56 169 VAL A C 1
ATOM 1237 O O . VAL A 1 169 ? -33.924 -8.361 46.009 1.00 94.56 169 VAL A O 1
ATOM 1240 N N . GLU A 1 170 ? -33.787 -9.588 44.136 1.00 92.31 170 GLU A N 1
ATOM 1241 C CA . GLU A 1 170 ? -35.149 -10.116 44.223 1.00 92.31 170 GLU A CA 1
ATOM 1242 C C . GLU A 1 170 ? -35.341 -10.988 45.473 1.00 92.31 170 GLU A C 1
ATOM 1244 O O . GLU A 1 170 ? -36.297 -10.781 46.223 1.00 92.31 170 GLU A O 1
ATOM 1249 N N . SER A 1 171 ? -34.389 -11.882 45.763 1.00 94.50 171 SER A N 1
ATOM 1250 C CA . SER A 1 171 ? -34.397 -12.690 46.990 1.00 94.50 171 SER A CA 1
ATOM 1251 C C . SER A 1 171 ? -34.360 -11.818 48.251 1.00 94.50 171 SER A C 1
ATOM 1253 O O . SER A 1 171 ? -35.169 -12.004 49.158 1.00 94.50 171 SER A O 1
ATOM 1255 N N . ALA A 1 172 ? -33.472 -10.819 48.303 1.00 94.25 172 ALA A N 1
ATOM 1256 C CA . ALA A 1 172 ? -33.385 -9.897 49.436 1.00 94.25 172 ALA A CA 1
ATOM 1257 C C . ALA A 1 172 ? -34.678 -9.081 49.618 1.00 94.25 172 ALA A C 1
ATOM 1259 O O . ALA A 1 172 ? -35.130 -8.871 50.743 1.00 94.25 172 ALA A O 1
ATOM 1260 N N . SER A 1 173 ? -35.316 -8.665 48.519 1.00 93.69 173 SER A N 1
ATOM 1261 C CA . SER A 1 173 ? -36.600 -7.961 48.564 1.00 93.69 173 SER A CA 1
ATOM 1262 C C . SER A 1 173 ? -37.700 -8.824 49.182 1.00 93.69 173 SER A C 1
ATOM 1264 O O . SER A 1 173 ? -38.510 -8.306 49.950 1.00 93.69 173 SER A O 1
ATOM 1266 N N . GLN A 1 174 ? -37.727 -10.130 48.892 1.00 93.25 174 GLN A N 1
ATOM 1267 C CA . GLN A 1 174 ? -38.686 -11.060 49.498 1.00 93.25 174 GLN A CA 1
ATOM 1268 C C . GLN A 1 174 ? -38.464 -11.210 51.011 1.00 93.25 174 GLN A C 1
ATOM 1270 O O . GLN A 1 174 ? -39.430 -11.172 51.776 1.00 93.25 174 GLN A O 1
ATOM 1275 N N . GLU A 1 175 ? -37.212 -11.312 51.464 1.00 95.06 175 GLU A N 1
ATOM 1276 C CA . GLU A 1 175 ? -36.886 -11.387 52.896 1.00 95.06 175 GLU A CA 1
ATOM 1277 C C . GLU A 1 175 ? -37.299 -10.115 53.652 1.00 95.06 175 GLU A C 1
ATOM 1279 O O . GLU A 1 175 ? -37.934 -10.186 54.709 1.00 95.06 175 GLU A O 1
ATOM 1284 N N . VAL A 1 176 ? -37.007 -8.937 53.090 1.00 94.75 176 VAL A N 1
ATOM 1285 C CA . VAL A 1 176 ? -37.391 -7.647 53.686 1.00 94.75 176 VAL A CA 1
ATOM 1286 C C . VAL A 1 176 ? -38.913 -7.474 53.702 1.00 94.75 176 VAL A C 1
ATOM 1288 O O . VAL A 1 176 ? -39.464 -6.968 54.683 1.00 94.75 176 VAL A O 1
ATOM 1291 N N . GLN A 1 177 ? -39.613 -7.928 52.659 1.00 92.50 177 GLN A N 1
ATOM 1292 C CA . GLN A 1 177 ? -41.075 -7.951 52.637 1.00 92.50 177 GLN A CA 1
ATOM 1293 C C . GLN A 1 177 ? -41.633 -8.846 53.755 1.00 92.50 177 GLN A C 1
ATOM 1295 O O . GLN A 1 177 ? -42.593 -8.462 54.426 1.00 92.50 177 GLN A O 1
ATOM 1300 N N . GLY A 1 178 ? -41.004 -9.999 54.004 1.00 93.50 178 GLY A N 1
ATOM 1301 C CA . GLY A 1 178 ? -41.318 -10.871 55.138 1.00 93.50 178 GLY A CA 1
ATOM 1302 C C . GLY A 1 178 ? -41.136 -10.171 56.488 1.00 93.50 178 GLY A C 1
ATOM 1303 O O . GLY A 1 178 ? -42.015 -10.254 57.348 1.00 93.50 178 GLY A O 1
ATOM 1304 N N . LEU A 1 179 ? -40.053 -9.407 56.660 1.00 94.00 179 LEU A N 1
ATOM 1305 C CA . LEU A 1 179 ? -39.821 -8.609 57.869 1.00 94.00 179 LEU A CA 1
ATOM 1306 C C . LEU A 1 179 ? -40.893 -7.524 58.067 1.00 94.00 179 LEU A C 1
ATOM 1308 O O . LEU A 1 179 ? -41.327 -7.295 59.196 1.00 94.00 179 LEU A O 1
ATOM 1312 N N . ALA A 1 180 ? -41.356 -6.884 56.989 1.00 91.62 180 ALA A N 1
ATOM 1313 C CA . ALA A 1 180 ? -42.441 -5.905 57.057 1.00 91.62 180 ALA A CA 1
ATOM 1314 C C . ALA A 1 180 ? -43.749 -6.541 57.565 1.00 91.62 180 ALA A C 1
ATOM 1316 O O . ALA A 1 180 ? -44.415 -5.964 58.426 1.00 91.62 180 ALA A O 1
ATOM 1317 N N . VAL A 1 181 ? -44.075 -7.755 57.100 1.00 94.06 181 VAL A N 1
ATOM 1318 C CA . VAL A 1 181 ? -45.234 -8.526 57.587 1.00 94.06 181 VAL A CA 1
ATOM 1319 C C . VAL A 1 181 ? -45.084 -8.860 59.072 1.00 94.06 181 VAL A C 1
ATOM 1321 O O . VAL A 1 181 ? -46.002 -8.595 59.849 1.00 94.06 181 VAL A O 1
ATOM 1324 N N . MET A 1 182 ? -43.914 -9.353 59.496 1.00 93.69 182 MET A N 1
ATOM 1325 C CA . MET A 1 182 ? -43.645 -9.636 60.913 1.00 93.69 182 MET A CA 1
ATOM 1326 C C . MET A 1 182 ? -43.788 -8.383 61.784 1.00 93.69 182 MET A C 1
ATOM 1328 O O . MET A 1 182 ? -44.365 -8.449 62.866 1.00 93.69 182 MET A O 1
ATOM 1332 N N . ALA A 1 183 ? -43.313 -7.227 61.314 1.00 93.69 183 ALA A N 1
ATOM 1333 C CA . ALA A 1 183 ? -43.462 -5.964 62.028 1.00 93.69 183 ALA A CA 1
ATOM 1334 C C . ALA A 1 183 ? -44.942 -5.569 62.186 1.00 93.69 183 ALA A C 1
ATOM 1336 O O . ALA A 1 183 ? -45.345 -5.118 63.255 1.00 93.69 183 ALA A O 1
ATOM 1337 N N . THR A 1 184 ? -45.775 -5.767 61.157 1.00 92.44 184 THR A N 1
ATOM 1338 C CA . THR A 1 184 ? -47.234 -5.572 61.251 1.00 92.44 184 THR A CA 1
ATOM 1339 C C . THR A 1 184 ? -47.888 -6.520 62.254 1.00 92.44 184 THR A C 1
ATOM 1341 O O . THR A 1 184 ? -48.769 -6.098 63.003 1.00 92.44 184 THR A O 1
ATOM 1344 N N . ASP A 1 185 ? -47.463 -7.780 62.313 1.00 93.94 185 ASP A N 1
ATOM 1345 C CA . ASP A 1 185 ? -47.996 -8.726 63.294 1.00 93.94 185 ASP A CA 1
ATOM 1346 C C . ASP A 1 185 ? -47.572 -8.374 64.726 1.00 93.94 185 ASP A C 1
ATOM 1348 O O . ASP A 1 185 ? -48.396 -8.453 65.638 1.00 93.94 185 ASP A O 1
ATOM 1352 N N . ILE A 1 186 ? -46.345 -7.880 64.928 1.00 94.00 186 ILE A N 1
ATOM 1353 C CA . ILE A 1 186 ? -45.908 -7.354 66.229 1.00 94.00 186 ILE A CA 1
ATOM 1354 C C . ILE A 1 186 ? -46.754 -6.138 66.637 1.00 94.00 186 ILE A C 1
ATOM 1356 O O . ILE A 1 186 ? -47.172 -6.074 67.791 1.00 94.00 186 ILE A O 1
ATOM 1360 N N . SER A 1 187 ? -47.070 -5.211 65.720 1.00 93.62 187 SER A N 1
ATOM 1361 C CA . SER A 1 187 ? -47.974 -4.084 66.017 1.00 93.62 187 SER A CA 1
ATOM 1362 C C . SER A 1 187 ? -49.329 -4.557 66.553 1.00 93.62 187 SER A C 1
ATOM 1364 O O . SER A 1 187 ? -49.772 -4.066 67.587 1.00 93.62 187 SER A O 1
ATOM 1366 N N . LYS A 1 188 ? -49.944 -5.575 65.932 1.00 93.62 188 LYS A N 1
ATOM 1367 C CA . LYS A 1 188 ? -51.221 -6.141 66.413 1.00 93.62 188 LYS A CA 1
ATOM 1368 C C . LYS A 1 188 ? -51.102 -6.714 67.827 1.00 93.62 188 LYS A C 1
ATOM 1370 O O . LYS A 1 188 ? -52.023 -6.586 68.628 1.00 93.62 188 LYS A O 1
ATOM 1375 N N . VAL A 1 189 ? -49.981 -7.365 68.143 1.00 94.88 189 VAL A N 1
ATOM 1376 C CA . VAL A 1 189 ? -49.726 -7.893 69.492 1.00 94.88 189 VAL A CA 1
ATOM 1377 C C . VAL A 1 189 ? -49.568 -6.752 70.500 1.00 94.88 189 VAL A C 1
ATOM 1379 O O . VAL A 1 189 ? -50.111 -6.838 71.601 1.00 94.88 189 VAL A O 1
ATOM 1382 N N . LEU A 1 190 ? -48.880 -5.667 70.133 1.00 94.75 190 LEU A N 1
ATOM 1383 C CA . LEU A 1 190 ? -48.734 -4.483 70.987 1.00 94.75 190 LEU A CA 1
ATOM 1384 C C . LEU A 1 190 ? -50.078 -3.808 71.276 1.00 94.75 190 LEU A C 1
ATOM 1386 O O . LEU A 1 190 ? -50.306 -3.433 72.424 1.00 94.75 190 LEU A O 1
ATOM 1390 N N . ASP A 1 191 ? -50.981 -3.729 70.294 1.00 92.12 191 ASP A N 1
ATOM 1391 C CA . ASP A 1 191 ? -52.341 -3.208 70.491 1.00 92.12 191 ASP A CA 1
ATOM 1392 C C . ASP A 1 191 ? -53.105 -4.013 71.553 1.00 92.12 191 ASP A C 1
ATOM 1394 O O . ASP A 1 191 ? -53.756 -3.444 72.434 1.00 92.12 191 ASP A O 1
ATOM 1398 N N . VAL A 1 192 ? -52.974 -5.345 71.530 1.00 95.31 192 VAL A N 1
ATOM 1399 C CA . VAL A 1 192 ? -53.571 -6.230 72.543 1.00 95.31 192 VAL A CA 1
ATOM 1400 C C . VAL A 1 192 ? -52.939 -6.003 73.918 1.00 95.31 192 VAL A C 1
ATOM 1402 O O . VAL A 1 192 ? -53.661 -5.899 74.907 1.00 95.31 192 VAL A O 1
ATOM 1405 N N . ILE A 1 193 ? -51.610 -5.886 74.009 1.00 93.81 193 ILE A N 1
ATOM 1406 C CA . ILE A 1 193 ? -50.921 -5.627 75.287 1.00 93.81 193 ILE A CA 1
ATOM 1407 C C . ILE A 1 193 ? -51.337 -4.268 75.857 1.00 93.81 193 ILE A C 1
ATOM 1409 O O . ILE A 1 193 ? -51.592 -4.159 77.057 1.00 93.81 193 ILE A O 1
ATOM 1413 N N . ARG A 1 194 ? -51.454 -3.243 75.008 1.00 92.81 194 ARG A N 1
ATOM 1414 C CA . ARG A 1 194 ? -51.908 -1.907 75.400 1.00 92.81 194 ARG A CA 1
ATOM 1415 C C . ARG A 1 194 ? -53.338 -1.946 75.932 1.00 92.81 194 ARG A C 1
ATOM 1417 O O . ARG A 1 194 ? -53.578 -1.430 77.020 1.00 92.81 194 ARG A O 1
ATOM 1424 N N . ALA A 1 195 ? -54.242 -2.642 75.239 1.00 93.88 195 ALA A N 1
ATOM 1425 C CA . ALA A 1 195 ? -55.614 -2.851 75.696 1.00 93.88 195 ALA A CA 1
ATOM 1426 C C . ALA A 1 195 ? -55.675 -3.588 77.049 1.00 93.88 195 ALA A C 1
ATOM 1428 O O . ALA A 1 195 ? -56.434 -3.194 77.934 1.00 93.88 195 ALA A O 1
ATOM 1429 N N . ILE A 1 196 ? -54.836 -4.613 77.251 1.00 93.94 196 ILE A N 1
ATOM 1430 C CA . ILE A 1 196 ? -54.717 -5.319 78.538 1.00 93.94 196 ILE A CA 1
ATOM 1431 C C . ILE A 1 196 ? -54.200 -4.374 79.629 1.00 93.94 196 ILE A C 1
ATOM 1433 O O . ILE A 1 196 ? -54.722 -4.386 80.743 1.00 93.94 196 ILE A O 1
ATOM 1437 N N . ALA A 1 197 ? -53.199 -3.544 79.338 1.00 93.62 197 ALA A N 1
ATOM 1438 C CA . ALA A 1 197 ? -52.646 -2.597 80.298 1.00 93.62 197 ALA A CA 1
ATOM 1439 C C . ALA A 1 197 ? -53.657 -1.494 80.662 1.00 93.62 197 ALA A C 1
ATOM 1441 O O . ALA A 1 197 ? -53.804 -1.182 81.840 1.00 93.62 197 ALA A O 1
ATOM 1442 N N . ASP A 1 198 ? -54.414 -0.967 79.692 1.00 91.81 198 ASP A N 1
ATOM 1443 C CA . ASP A 1 198 ? -55.549 -0.057 79.926 1.00 91.81 198 ASP A CA 1
ATOM 1444 C C . ASP A 1 198 ? -56.606 -0.697 80.832 1.00 91.81 198 ASP A C 1
ATOM 1446 O O . ASP A 1 198 ? -57.021 -0.106 81.832 1.00 91.81 198 ASP A O 1
ATOM 1450 N N . GLN A 1 199 ? -56.995 -1.939 80.537 1.00 94.31 199 GLN A N 1
ATOM 1451 C CA . GLN A 1 199 ? -57.958 -2.680 81.347 1.00 94.31 199 GLN A CA 1
ATOM 1452 C C . GLN A 1 199 ? -57.427 -2.941 82.764 1.00 94.31 199 GLN A C 1
ATOM 1454 O O . GLN A 1 199 ? -58.167 -2.801 83.737 1.00 94.31 199 GLN A O 1
ATOM 1459 N N . THR A 1 200 ? -56.139 -3.266 82.897 1.00 94.75 200 THR A N 1
ATOM 1460 C CA . THR A 1 200 ? -55.468 -3.498 84.186 1.00 94.75 200 THR A CA 1
ATOM 1461 C C . THR A 1 200 ? -55.392 -2.214 85.008 1.00 94.75 200 THR A C 1
ATOM 1463 O O . THR A 1 200 ? -55.681 -2.234 86.202 1.00 94.75 200 THR A O 1
ATOM 1466 N N . ASN A 1 201 ? -55.079 -1.081 84.376 1.00 91.62 201 ASN A N 1
ATOM 1467 C CA . ASN A 1 201 ? -55.072 0.238 85.007 1.00 91.62 201 ASN A CA 1
ATOM 1468 C C . ASN A 1 201 ? -56.470 0.622 85.524 1.00 91.62 201 ASN A C 1
ATOM 1470 O O . ASN A 1 201 ? -56.607 1.124 86.639 1.00 91.62 201 ASN A O 1
ATOM 1474 N N . LEU A 1 202 ? -57.517 0.333 84.746 1.00 92.94 202 LEU A N 1
ATOM 1475 C CA . LEU A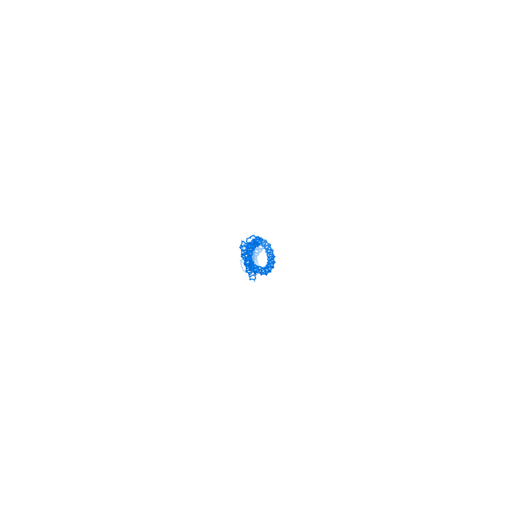 1 202 ? -58.910 0.611 85.109 1.00 92.94 202 LEU A CA 1
ATOM 1476 C C . LEU A 1 202 ? -59.397 -0.305 86.250 1.00 92.94 202 LEU A C 1
ATOM 1478 O O . LEU A 1 202 ? -60.040 0.161 87.191 1.00 92.94 202 LEU A O 1
ATOM 1482 N N . LEU A 1 203 ? -59.027 -1.590 86.219 1.00 92.31 203 LEU A N 1
ATOM 1483 C CA . LEU A 1 203 ? -59.268 -2.543 87.310 1.00 92.31 203 LEU A CA 1
ATOM 1484 C C . LEU A 1 203 ? -58.561 -2.122 88.605 1.00 92.31 203 LEU A C 1
ATOM 1486 O O . LEU A 1 203 ? -59.179 -2.129 89.670 1.00 92.31 203 LEU A O 1
ATOM 1490 N N . ALA A 1 204 ? -57.292 -1.718 88.514 1.00 92.44 204 ALA A N 1
ATOM 1491 C CA . ALA A 1 204 ? -56.502 -1.253 89.650 1.00 92.44 204 ALA A CA 1
ATOM 1492 C C . ALA A 1 204 ? -57.067 0.039 90.254 1.00 92.44 204 ALA A C 1
ATOM 1494 O O . ALA A 1 204 ? -57.152 0.163 91.473 1.00 92.44 204 ALA A O 1
ATOM 1495 N N . LEU A 1 205 ? -57.531 0.973 89.417 1.00 90.12 205 LEU A N 1
ATOM 1496 C CA . LEU A 1 205 ? -58.198 2.193 89.870 1.00 90.12 205 LEU A CA 1
ATOM 1497 C C . LEU A 1 205 ? -59.482 1.879 90.652 1.00 90.12 205 LEU A C 1
ATOM 1499 O O . LEU A 1 205 ? -59.684 2.419 91.737 1.00 90.12 205 LEU A O 1
ATOM 1503 N N . ASN A 1 206 ? -60.322 0.979 90.136 1.00 89.50 206 ASN A N 1
ATOM 1504 C CA . ASN A 1 206 ? -61.536 0.550 90.835 1.00 89.50 206 ASN A CA 1
ATOM 1505 C C . ASN A 1 206 ? -61.211 -0.129 92.177 1.00 89.50 206 ASN A C 1
ATOM 1507 O O . ASN A 1 206 ? -61.880 0.134 93.175 1.00 89.50 206 ASN A O 1
ATOM 1511 N N . ALA A 1 207 ? -60.157 -0.952 92.225 1.00 89.38 207 ALA A N 1
ATOM 1512 C CA . ALA A 1 207 ? -59.694 -1.585 93.459 1.00 89.38 207 ALA A CA 1
ATOM 1513 C C . ALA A 1 207 ? -59.154 -0.566 94.480 1.00 89.38 207 ALA A C 1
ATOM 1515 O O . ALA A 1 207 ? -59.456 -0.682 95.666 1.00 89.38 207 ALA A O 1
ATOM 1516 N N . ALA A 1 208 ? -58.410 0.453 94.037 1.00 88.81 208 ALA A N 1
ATOM 1517 C CA . ALA A 1 208 ? -57.910 1.527 94.896 1.00 88.81 208 ALA A CA 1
ATOM 1518 C C . ALA A 1 208 ? -59.056 2.365 95.492 1.00 88.81 208 ALA A C 1
ATOM 1520 O O . ALA A 1 208 ? -59.032 2.686 96.682 1.00 88.81 208 ALA A O 1
ATOM 1521 N N . ILE A 1 209 ? -60.090 2.664 94.692 1.00 86.25 209 ILE A N 1
ATOM 1522 C CA . ILE A 1 209 ? -61.305 3.356 95.153 1.00 86.25 209 ILE A CA 1
ATOM 1523 C C . ILE A 1 209 ? -62.010 2.538 96.242 1.00 86.25 209 ILE A C 1
ATOM 1525 O O . ILE A 1 209 ? -62.342 3.080 97.296 1.00 86.25 209 ILE A O 1
ATOM 1529 N N . GLU A 1 210 ? -62.211 1.237 96.024 1.00 88.81 210 GLU A N 1
ATOM 1530 C CA . GLU A 1 210 ? -62.921 0.387 96.986 1.00 88.81 210 GLU A CA 1
ATOM 1531 C C . GLU A 1 210 ? -62.088 0.123 98.255 1.00 88.81 210 GLU A C 1
ATOM 1533 O O . GLU A 1 210 ? -62.624 0.107 99.364 1.00 88.81 210 GLU A O 1
ATOM 1538 N N . ALA A 1 211 ? -60.759 0.027 98.128 1.00 87.44 211 ALA A N 1
ATOM 1539 C CA . ALA A 1 211 ? -59.842 -0.060 99.262 1.00 87.44 211 ALA A CA 1
ATOM 1540 C C . ALA A 1 211 ? -59.852 1.216 100.126 1.00 87.44 211 ALA A C 1
ATOM 1542 O O . ALA A 1 211 ? -59.872 1.118 101.353 1.00 87.44 211 ALA A O 1
ATOM 1543 N N . ALA A 1 212 ? -59.913 2.405 99.510 1.00 84.38 212 ALA A N 1
ATOM 1544 C CA . ALA A 1 212 ? -60.085 3.673 100.226 1.00 84.38 212 ALA A CA 1
ATOM 1545 C C . ALA A 1 212 ? -61.440 3.742 100.956 1.00 84.38 212 ALA A C 1
ATOM 1547 O O . ALA A 1 212 ? -61.538 4.293 102.054 1.00 84.38 212 ALA A O 1
ATOM 1548 N N . ARG A 1 213 ? -62.479 3.129 100.375 1.00 86.19 213 ARG A N 1
ATOM 1549 C CA . ARG A 1 213 ? -63.833 3.044 100.942 1.00 86.19 213 ARG A CA 1
ATOM 1550 C C . ARG A 1 213 ? -63.911 2.164 102.195 1.00 86.19 213 ARG A C 1
ATOM 1552 O O . ARG A 1 213 ? -64.710 2.448 103.083 1.00 86.19 213 ARG A O 1
ATOM 1559 N N . ALA A 1 214 ? -63.069 1.133 102.285 1.00 85.31 214 ALA A N 1
ATOM 1560 C CA . ALA A 1 214 ? -62.979 0.211 103.422 1.00 85.31 214 ALA A CA 1
ATOM 1561 C C . ALA A 1 214 ? -62.160 0.750 104.623 1.00 85.31 214 ALA A C 1
ATOM 1563 O O . ALA A 1 214 ? -62.079 0.084 105.659 1.00 85.31 214 ALA A O 1
ATOM 1564 N N . GLY A 1 215 ? -61.558 1.942 104.517 1.00 81.00 215 GLY A N 1
ATOM 1565 C CA . GLY A 1 215 ? -60.821 2.588 105.610 1.00 81.00 215 GLY A CA 1
ATOM 1566 C C . GLY A 1 215 ? -59.580 1.804 106.068 1.00 81.00 215 GLY A C 1
ATOM 1567 O O . GLY A 1 215 ? -58.821 1.291 105.248 1.00 81.00 215 GLY A O 1
ATOM 1568 N N . GLU A 1 216 ? -59.363 1.688 107.385 1.00 75.94 216 GLU A N 1
ATOM 1569 C CA . GLU A 1 216 ? -58.187 1.006 107.971 1.00 75.94 216 GLU A CA 1
ATOM 1570 C C . GLU A 1 216 ? -58.079 -0.483 107.574 1.00 75.94 216 GLU A C 1
ATOM 1572 O O . GLU A 1 216 ? -56.972 -1.002 107.442 1.00 75.94 216 GLU A O 1
ATOM 1577 N N . ALA A 1 217 ? -59.200 -1.165 107.297 1.00 74.38 217 ALA A N 1
ATOM 1578 C CA . ALA A 1 217 ? -59.205 -2.569 106.868 1.00 74.38 217 ALA A CA 1
ATOM 1579 C C . ALA A 1 217 ? -58.732 -2.769 105.410 1.00 74.38 217 ALA A C 1
ATOM 1581 O O . ALA A 1 217 ? -58.252 -3.846 105.058 1.00 74.38 217 ALA A O 1
ATOM 1582 N N . GLY A 1 218 ? -58.844 -1.740 104.560 1.00 81.75 218 GLY A N 1
ATOM 1583 C CA . GLY A 1 218 ? -58.479 -1.778 103.136 1.00 81.75 218 GLY A CA 1
ATOM 1584 C C . GLY A 1 218 ? -57.044 -1.343 102.836 1.00 81.75 218 GLY A C 1
ATOM 1585 O O . GLY A 1 218 ? -56.598 -1.411 101.692 1.00 81.75 218 GLY A O 1
ATOM 1586 N N . ARG A 1 219 ? -56.290 -0.912 103.851 1.00 80.06 219 ARG A N 1
ATOM 1587 C CA . ARG A 1 219 ? -55.000 -0.231 103.683 1.00 80.06 219 ARG A CA 1
ATOM 1588 C C . ARG A 1 219 ? -53.938 -1.077 102.962 1.00 80.06 219 ARG A C 1
ATOM 1590 O O . ARG A 1 219 ? -53.193 -0.550 102.144 1.00 80.06 219 ARG A O 1
ATOM 1597 N N . GLY A 1 220 ? -53.897 -2.388 103.219 1.00 82.00 220 GLY A N 1
ATOM 1598 C CA . GLY A 1 220 ? -53.012 -3.321 102.506 1.00 82.00 220 GLY A CA 1
ATOM 1599 C C . GLY A 1 220 ? -53.413 -3.540 101.041 1.00 82.00 220 GLY A C 1
ATOM 1600 O O . GLY A 1 220 ? -52.548 -3.609 100.173 1.00 82.00 220 GLY A O 1
ATOM 1601 N N . PHE A 1 221 ? -54.719 -3.573 100.750 1.00 85.38 221 PHE A N 1
ATOM 1602 C CA . PHE A 1 221 ? -55.240 -3.679 99.382 1.00 85.38 221 PHE A CA 1
ATOM 1603 C C . PHE A 1 221 ? -55.007 -2.403 98.568 1.00 85.38 221 PHE A C 1
ATOM 1605 O O . PHE A 1 221 ? -54.716 -2.501 97.380 1.00 85.38 221 PHE A O 1
ATOM 1612 N N . ALA A 1 222 ? -55.070 -1.225 99.197 1.00 86.19 222 ALA A N 1
ATOM 1613 C CA . ALA A 1 222 ? -54.789 0.051 98.539 1.00 86.19 222 ALA A CA 1
ATOM 1614 C C . ALA A 1 222 ? -53.347 0.116 98.004 1.00 86.19 222 ALA A C 1
ATOM 1616 O O . ALA A 1 222 ? -53.142 0.490 96.854 1.00 86.19 222 ALA A O 1
ATOM 1617 N N . VAL A 1 223 ? -52.362 -0.334 98.795 1.00 87.62 223 VAL A N 1
ATOM 1618 C CA . VAL A 1 223 ? -50.948 -0.372 98.371 1.00 87.62 223 VAL A CA 1
ATOM 1619 C C . VAL A 1 223 ? -50.747 -1.310 97.179 1.00 87.62 223 VAL A C 1
ATOM 1621 O O . VAL A 1 223 ? -50.056 -0.958 96.228 1.00 87.62 223 VAL A O 1
ATOM 1624 N N . VAL A 1 224 ? -51.376 -2.490 97.196 1.00 91.00 224 VAL A N 1
ATOM 1625 C CA . VAL A 1 224 ? -51.300 -3.434 96.069 1.00 91.00 224 VAL A CA 1
ATOM 1626 C C . VAL A 1 224 ? -51.983 -2.858 94.825 1.00 91.00 224 VAL A C 1
ATOM 1628 O O . VAL A 1 224 ? -51.450 -2.990 93.728 1.00 91.00 224 VAL A O 1
ATOM 1631 N N . ALA A 1 225 ? -53.132 -2.195 94.975 1.00 91.50 225 ALA A N 1
ATOM 1632 C CA . ALA A 1 225 ? -53.834 -1.564 93.862 1.00 91.50 225 ALA A CA 1
ATOM 1633 C C . ALA A 1 225 ? -53.008 -0.434 93.221 1.00 91.50 225 ALA A C 1
ATOM 1635 O O . ALA A 1 225 ? -52.919 -0.378 91.995 1.00 91.50 225 ALA A O 1
ATOM 1636 N N . ASP A 1 226 ? -52.346 0.409 94.019 1.00 90.88 226 ASP A N 1
ATOM 1637 C CA . ASP A 1 226 ? -51.447 1.451 93.510 1.00 90.88 226 ASP A CA 1
ATOM 1638 C C . ASP A 1 226 ? -50.211 0.866 92.802 1.00 90.88 226 ASP A C 1
ATOM 1640 O O . ASP A 1 226 ? -49.822 1.371 91.747 1.00 90.88 226 ASP A O 1
ATOM 1644 N N . GLU A 1 227 ? -49.639 -0.233 93.307 1.00 92.62 227 GLU A N 1
ATOM 1645 C CA . GLU A 1 227 ? -48.510 -0.922 92.663 1.00 92.62 227 GLU A CA 1
ATOM 1646 C C . GLU A 1 227 ? -48.919 -1.551 91.318 1.00 92.62 227 GLU A C 1
ATOM 1648 O O . GLU A 1 227 ? -48.217 -1.402 90.316 1.00 92.62 227 GLU A O 1
ATOM 1653 N N . VAL A 1 228 ? -50.095 -2.192 91.248 1.00 94.12 228 VAL A N 1
ATOM 1654 C CA . VAL A 1 228 ? -50.648 -2.729 89.989 1.00 94.12 228 VAL A CA 1
ATOM 1655 C C . VAL A 1 228 ? -50.933 -1.598 88.998 1.00 94.12 228 VAL A C 1
ATOM 1657 O O . VAL A 1 228 ? -50.663 -1.744 87.805 1.00 94.12 228 VAL A O 1
ATOM 1660 N N . ARG A 1 229 ? -51.426 -0.448 89.474 1.00 91.44 229 ARG A N 1
ATOM 1661 C CA . ARG A 1 229 ? -51.658 0.740 88.640 1.00 91.44 229 ARG A CA 1
ATOM 1662 C C . ARG A 1 229 ? 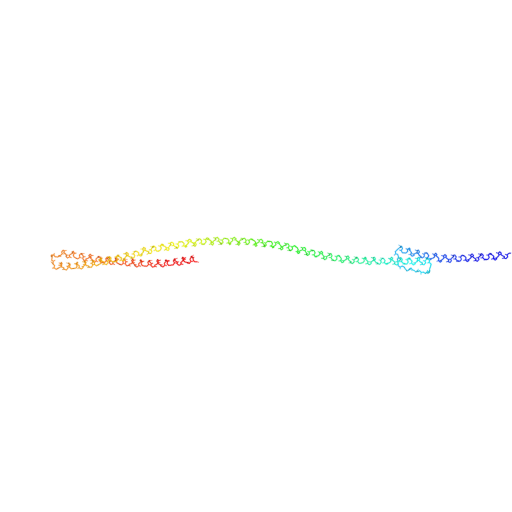-50.351 1.296 88.076 1.00 91.44 229 ARG A C 1
ATOM 1664 O O . ARG A 1 229 ? -50.268 1.584 86.882 1.00 91.44 229 ARG A O 1
ATOM 1671 N N . ALA A 1 230 ? -49.317 1.404 88.910 1.00 92.06 230 ALA A N 1
ATOM 1672 C CA . ALA A 1 230 ? -47.985 1.825 88.487 1.00 92.06 230 ALA A CA 1
ATOM 1673 C C . ALA A 1 230 ? -47.373 0.844 87.472 1.00 92.06 230 ALA A C 1
ATOM 1675 O O . ALA A 1 230 ? -46.776 1.275 86.482 1.00 92.06 230 ALA A O 1
ATOM 1676 N N . LEU A 1 231 ? -47.567 -0.466 87.667 1.00 94.19 231 LEU A N 1
ATOM 1677 C CA . LEU A 1 231 ? -47.122 -1.493 86.727 1.00 94.19 231 LEU A CA 1
ATOM 1678 C C . LEU A 1 231 ? -47.846 -1.377 85.380 1.00 94.19 231 LEU A C 1
ATOM 1680 O O . LEU A 1 231 ? -47.183 -1.365 84.347 1.00 94.19 231 LEU A O 1
ATOM 1684 N N . ALA A 1 232 ? -49.171 -1.204 85.382 1.00 93.31 232 ALA A N 1
ATOM 1685 C CA . ALA A 1 232 ? -49.963 -1.014 84.166 1.00 93.31 232 ALA A CA 1
ATOM 1686 C C . ALA A 1 232 ? -49.533 0.237 83.378 1.00 93.31 232 ALA A C 1
ATOM 1688 O O . ALA A 1 232 ? -49.374 0.176 82.158 1.00 93.31 232 ALA A O 1
ATOM 1689 N N . HIS A 1 233 ? -49.258 1.348 84.072 1.00 92.94 233 HIS A N 1
ATOM 1690 C CA . HIS A 1 233 ? -48.709 2.558 83.455 1.00 92.94 233 HIS A CA 1
ATOM 1691 C C . HIS A 1 233 ? -47.320 2.313 82.841 1.00 92.94 233 HIS A C 1
ATOM 1693 O O . HIS A 1 233 ? -47.054 2.727 81.713 1.00 92.94 233 HIS A O 1
ATOM 1699 N N . ARG A 1 234 ? -46.423 1.612 83.550 1.00 93.94 234 ARG A N 1
ATOM 1700 C CA . ARG A 1 234 ? -45.104 1.238 83.008 1.00 93.94 234 ARG A CA 1
ATOM 1701 C C . ARG A 1 234 ? -45.231 0.335 81.781 1.00 93.94 234 ARG A C 1
ATOM 1703 O O . ARG A 1 234 ? -44.513 0.555 80.811 1.00 93.94 234 ARG A O 1
ATOM 1710 N N . THR A 1 235 ? -46.156 -0.626 81.790 1.00 94.62 235 THR A N 1
ATOM 1711 C CA . THR A 1 235 ? -46.442 -1.477 80.628 1.00 94.62 235 THR A CA 1
ATOM 1712 C C . THR A 1 235 ? -46.897 -0.644 79.436 1.00 94.62 235 THR A C 1
ATOM 1714 O O . THR A 1 235 ? -46.334 -0.822 78.362 1.00 94.62 235 THR A O 1
ATOM 1717 N N . GLN A 1 236 ? -47.829 0.302 79.622 1.00 91.00 236 GLN A N 1
ATOM 1718 C CA . GLN A 1 236 ? -48.278 1.210 78.556 1.00 91.00 236 GLN A CA 1
ATOM 1719 C C . GLN A 1 236 ? -47.138 2.019 77.949 1.00 91.00 236 GLN A C 1
ATOM 1721 O O . GLN A 1 236 ? -47.013 2.084 76.723 1.00 91.00 236 GLN A O 1
ATOM 1726 N N . GLN A 1 237 ? -46.299 2.612 78.801 1.00 94.19 237 GLN A N 1
ATOM 1727 C CA . GLN A 1 237 ? -45.152 3.387 78.349 1.00 94.19 237 GLN A CA 1
ATOM 1728 C C . GLN A 1 237 ? -44.201 2.516 77.517 1.00 94.19 237 GLN A C 1
ATOM 1730 O O . GLN A 1 237 ? -43.869 2.884 76.392 1.00 94.19 237 GLN A O 1
ATOM 1735 N N . SER A 1 238 ? -43.837 1.326 78.008 1.00 94.56 238 SER A N 1
ATOM 1736 C CA . SER A 1 238 ? -42.974 0.403 77.263 1.00 94.56 238 SER A CA 1
ATOM 1737 C C . SER A 1 238 ? -43.610 -0.079 75.957 1.00 94.56 238 SER A C 1
ATOM 1739 O O . SER A 1 238 ? -42.920 -0.139 74.945 1.00 94.56 238 SER A O 1
ATOM 1741 N N . THR A 1 239 ? -44.916 -0.371 75.919 1.00 93.81 239 THR A N 1
ATOM 1742 C CA . THR A 1 239 ? -45.591 -0.698 74.650 1.00 93.81 239 THR A CA 1
ATOM 1743 C C . THR A 1 239 ? -45.551 0.459 73.662 1.00 93.81 239 THR A C 1
ATOM 1745 O O . THR A 1 239 ? -45.322 0.212 72.485 1.00 93.81 239 THR A O 1
ATOM 1748 N N . SER A 1 240 ? -45.705 1.706 74.121 1.00 92.69 240 SER A N 1
ATOM 1749 C CA . SER A 1 240 ? -45.613 2.883 73.250 1.00 92.69 240 SER A CA 1
ATOM 1750 C C . SER A 1 240 ? -44.198 3.085 72.699 1.00 92.69 240 SER A C 1
ATOM 1752 O O . SER A 1 240 ? -44.046 3.483 71.545 1.00 92.69 240 SER A O 1
ATOM 1754 N N . GLU A 1 241 ? -43.163 2.814 73.496 1.00 94.31 241 GLU A N 1
ATOM 1755 C CA . GLU A 1 241 ? -41.765 2.852 73.046 1.00 94.31 241 GLU A CA 1
ATOM 1756 C C . GLU A 1 241 ? -41.494 1.758 71.996 1.00 94.31 241 GLU A C 1
ATOM 1758 O O . GLU A 1 241 ? -40.889 2.027 70.956 1.00 94.31 241 GLU A O 1
ATOM 1763 N N . ILE A 1 242 ? -41.999 0.534 72.208 1.00 95.06 242 ILE A N 1
ATOM 1764 C CA . ILE A 1 242 ? -41.871 -0.557 71.228 1.00 95.06 242 ILE A CA 1
ATOM 1765 C C . ILE A 1 242 ? -42.666 -0.249 69.952 1.00 95.06 242 ILE A C 1
ATOM 1767 O O . ILE A 1 242 ? -42.165 -0.487 68.856 1.00 95.06 242 ILE A O 1
ATOM 1771 N N . GLU A 1 243 ? -43.859 0.333 70.060 1.00 92.62 243 GLU A N 1
ATOM 1772 C CA . GLU A 1 243 ? -44.675 0.748 68.913 1.00 92.62 243 GLU A CA 1
ATOM 1773 C C . GLU A 1 243 ? -43.920 1.748 68.018 1.00 92.62 243 GLU A C 1
ATOM 1775 O O . GLU A 1 243 ? -43.885 1.588 66.796 1.00 92.62 243 GLU A O 1
ATOM 1780 N N . GLN A 1 244 ? -43.219 2.723 68.612 1.00 94.44 244 GLN A N 1
ATOM 1781 C CA . GLN A 1 244 ? -42.355 3.654 67.873 1.00 94.44 244 GLN A CA 1
ATOM 1782 C C . GLN A 1 244 ? -41.183 2.949 67.170 1.00 94.44 244 GLN A C 1
ATOM 1784 O O . GLN A 1 244 ? -40.860 3.281 66.022 1.00 94.44 244 GLN A O 1
ATOM 1789 N N . MET A 1 245 ? -40.559 1.960 67.819 1.00 94.44 245 MET A N 1
ATOM 1790 C CA . MET A 1 245 ? -39.499 1.154 67.200 1.00 94.44 245 MET A CA 1
ATOM 1791 C C . MET A 1 245 ? -40.034 0.331 66.020 1.00 94.44 245 MET A C 1
ATOM 1793 O O . MET A 1 245 ? -39.427 0.328 64.950 1.00 94.44 245 MET A O 1
ATOM 1797 N N . ILE A 1 246 ? -41.197 -0.307 66.171 1.00 95.06 246 ILE A N 1
ATOM 1798 C CA . ILE A 1 246 ? -41.828 -1.110 65.115 1.00 95.06 246 ILE A CA 1
ATOM 1799 C C . ILE A 1 246 ? -42.276 -0.240 63.938 1.00 95.06 246 ILE A C 1
ATOM 1801 O O . ILE A 1 246 ? -42.031 -0.602 62.788 1.00 95.06 246 ILE A O 1
ATOM 1805 N N . SER A 1 247 ? -42.842 0.938 64.202 1.00 93.50 247 SER A N 1
ATOM 1806 C CA . SER A 1 247 ? -43.166 1.930 63.168 1.00 93.50 247 SER A CA 1
ATOM 1807 C C . SER A 1 247 ? -41.919 2.356 62.380 1.00 93.50 247 SER A C 1
ATOM 1809 O O . SER A 1 247 ? -41.930 2.417 61.146 1.00 93.50 247 SER A O 1
ATOM 1811 N N . SER A 1 248 ? -40.792 2.552 63.072 1.00 94.19 248 SER A N 1
ATOM 1812 C CA . SER A 1 248 ? -39.506 2.845 62.426 1.00 94.19 248 SER A CA 1
ATOM 1813 C C . SER A 1 248 ? -39.010 1.677 61.563 1.00 94.19 248 SER A C 1
ATOM 1815 O O . SER A 1 248 ? -38.531 1.907 60.450 1.00 94.19 248 SER A O 1
ATOM 1817 N N . ILE A 1 249 ? -39.177 0.429 62.019 1.00 94.50 249 ILE A N 1
ATOM 1818 C CA . ILE A 1 249 ? -38.846 -0.780 61.245 1.00 94.50 249 ILE A CA 1
ATOM 1819 C C . ILE A 1 249 ? -39.732 -0.898 59.997 1.00 94.50 249 ILE A C 1
ATOM 1821 O O . ILE A 1 249 ? -39.215 -1.147 58.909 1.00 94.50 249 ILE A O 1
ATOM 1825 N N . GLN A 1 250 ? -41.044 -0.674 60.103 1.00 91.12 250 GLN A N 1
ATOM 1826 C CA . GLN A 1 250 ? -41.957 -0.688 58.950 1.00 91.12 250 GLN A CA 1
ATOM 1827 C C . GLN A 1 250 ? -41.572 0.368 57.907 1.00 91.12 250 GLN A C 1
ATOM 1829 O O . GLN A 1 250 ? -41.504 0.083 56.711 1.00 91.12 250 GLN A O 1
ATOM 1834 N N . LYS A 1 251 ? -41.248 1.588 58.347 1.00 94.19 251 LYS A N 1
ATOM 1835 C CA . LYS A 1 251 ? -40.785 2.651 57.446 1.00 94.19 251 LYS A CA 1
ATOM 1836 C C . LYS A 1 251 ? -39.443 2.311 56.787 1.00 94.19 251 LYS A C 1
ATOM 1838 O O . LYS A 1 251 ? -39.259 2.569 55.594 1.00 94.19 251 LYS A O 1
ATOM 1843 N N . GLY A 1 252 ? -38.511 1.738 57.550 1.00 93.88 252 GLY A N 1
ATOM 1844 C CA . GLY A 1 252 ? -37.204 1.303 57.056 1.00 93.88 252 GLY A CA 1
ATOM 1845 C C . GLY A 1 252 ? -37.310 0.179 56.023 1.00 93.88 252 GLY A C 1
ATOM 1846 O O . GLY A 1 252 ? -36.739 0.287 54.941 1.00 93.88 252 GLY A O 1
ATOM 1847 N N . THR A 1 253 ? -38.104 -0.854 56.312 1.00 94.81 253 THR A N 1
ATOM 1848 C CA . THR A 1 253 ? -38.358 -1.978 55.393 1.00 94.81 253 THR A CA 1
ATOM 1849 C C . THR A 1 253 ? -39.065 -1.525 54.116 1.00 94.81 253 THR A C 1
ATOM 1851 O O . THR A 1 253 ? -38.619 -1.878 53.029 1.00 94.81 253 THR A O 1
ATOM 1854 N N . GLY A 1 254 ? -40.084 -0.662 54.209 1.00 91.88 254 GLY A N 1
ATOM 1855 C CA . GLY A 1 254 ? -40.743 -0.090 53.028 1.00 91.88 254 GLY A CA 1
ATOM 1856 C C . GLY A 1 254 ? -39.792 0.724 52.140 1.00 91.88 254 GLY A C 1
ATOM 1857 O O . GLY A 1 254 ? -39.831 0.619 50.913 1.00 91.88 254 GLY A O 1
ATOM 1858 N N . SER A 1 255 ? -38.884 1.489 52.752 1.00 94.31 255 SER A N 1
ATOM 1859 C CA . SER A 1 255 ? -37.859 2.244 52.016 1.00 94.31 255 SER A CA 1
ATOM 1860 C C . SER A 1 255 ? -36.850 1.313 51.329 1.00 94.31 255 SER A C 1
ATOM 1862 O O . SER A 1 255 ? -36.481 1.551 50.179 1.00 94.31 255 SER A O 1
ATOM 1864 N N . ALA A 1 256 ? -36.441 0.230 52.000 1.00 94.62 256 ALA A N 1
ATOM 1865 C CA . ALA A 1 256 ? -35.537 -0.776 51.446 1.00 94.62 256 ALA A CA 1
ATOM 1866 C C . ALA A 1 256 ? -36.155 -1.527 50.253 1.00 94.62 256 ALA A C 1
ATOM 1868 O O . ALA A 1 256 ? -35.505 -1.636 49.217 1.00 94.62 256 ALA A O 1
ATOM 1869 N N . VAL A 1 257 ? -37.419 -1.962 50.346 1.00 93.25 257 VAL A N 1
ATOM 1870 C CA . VAL A 1 257 ? -38.134 -2.618 49.229 1.00 93.25 257 VAL A CA 1
ATOM 1871 C C . VAL A 1 257 ? -38.240 -1.692 48.015 1.00 93.25 257 VAL A C 1
ATOM 1873 O O . VAL A 1 257 ? -37.993 -2.120 46.887 1.00 93.25 257 VAL A O 1
ATOM 1876 N N . SER A 1 258 ? -38.551 -0.410 48.226 1.00 93.62 258 SER A N 1
ATOM 1877 C CA . SER A 1 258 ? -38.608 0.578 47.140 1.00 93.62 258 SER A CA 1
ATOM 1878 C C . SER A 1 258 ? -37.251 0.741 46.440 1.00 93.62 258 SER A C 1
ATOM 1880 O O . SER A 1 258 ? -37.170 0.675 45.211 1.00 93.62 258 SER A O 1
ATOM 1882 N N . ALA A 1 259 ? -36.163 0.860 47.210 1.00 94.25 259 ALA A N 1
ATOM 1883 C CA . ALA A 1 259 ? -34.808 0.961 46.666 1.00 94.25 259 ALA A CA 1
ATOM 1884 C C . ALA A 1 259 ? -34.384 -0.311 45.905 1.00 94.25 259 ALA A C 1
ATOM 1886 O O . ALA A 1 259 ? -33.798 -0.221 44.823 1.00 94.25 259 ALA A O 1
ATOM 1887 N N . MET A 1 260 ? -34.718 -1.493 46.432 1.00 94.50 260 MET A N 1
ATOM 1888 C CA . MET A 1 260 ? -34.459 -2.780 45.777 1.00 94.50 260 MET A CA 1
ATOM 1889 C C . MET A 1 260 ? -35.236 -2.912 44.465 1.00 94.50 260 MET A C 1
ATOM 1891 O O . MET A 1 260 ? -34.655 -3.292 43.453 1.00 94.50 260 MET A O 1
ATOM 1895 N N . THR A 1 261 ? -36.514 -2.524 44.450 1.00 91.62 261 THR A N 1
ATOM 1896 C CA . THR A 1 261 ? -37.348 -2.524 43.238 1.00 91.62 261 THR A CA 1
ATOM 1897 C C . THR A 1 261 ? -36.758 -1.608 42.169 1.00 91.62 261 THR A C 1
ATOM 1899 O O . THR A 1 261 ? -36.603 -2.020 41.024 1.00 91.62 261 THR A O 1
ATOM 1902 N N . HIS A 1 262 ? -36.357 -0.389 42.546 1.00 93.31 262 HIS A N 1
ATOM 1903 C CA . HIS A 1 262 ? -35.722 0.551 41.623 1.00 93.31 262 HIS A CA 1
ATOM 1904 C C . HIS A 1 262 ? -34.410 -0.002 41.043 1.00 93.31 262 HIS A C 1
ATOM 1906 O O . HIS A 1 262 ? -34.194 0.052 39.834 1.00 93.31 262 HIS A O 1
ATOM 1912 N N . THR A 1 263 ? -33.569 -0.595 41.897 1.00 92.38 263 THR A N 1
ATOM 1913 C CA . THR A 1 263 ? -32.300 -1.220 41.488 1.00 92.38 263 THR A CA 1
ATOM 1914 C C . THR A 1 263 ? -32.535 -2.374 40.515 1.00 92.38 263 THR A C 1
ATOM 1916 O O . THR A 1 263 ? -31.809 -2.509 39.533 1.00 92.38 263 THR A O 1
ATOM 1919 N N . ASN A 1 264 ? -33.563 -3.189 40.760 1.00 92.31 264 ASN A N 1
ATOM 1920 C CA . ASN A 1 264 ? -33.912 -4.318 39.907 1.00 92.31 264 ASN A CA 1
ATOM 1921 C C . ASN A 1 264 ? -34.356 -3.851 38.509 1.00 92.31 264 ASN A C 1
ATOM 1923 O O . ASN A 1 264 ? -33.802 -4.309 37.512 1.00 92.31 264 ASN A O 1
ATOM 1927 N N . THR A 1 265 ? -35.246 -2.854 38.429 1.00 92.19 265 THR A N 1
ATOM 1928 C CA . THR A 1 265 ? -35.658 -2.248 37.150 1.00 92.19 265 THR A CA 1
ATOM 1929 C C . THR A 1 265 ? -34.457 -1.719 36.363 1.00 92.19 265 THR A C 1
ATOM 1931 O O . THR A 1 265 ? -34.302 -2.016 35.181 1.00 92.19 265 THR A O 1
ATOM 1934 N N . GLN A 1 266 ? -33.559 -0.983 37.024 1.00 92.31 266 GLN A N 1
ATOM 1935 C CA . GLN A 1 266 ? -32.390 -0.389 36.374 1.00 92.31 266 GLN A CA 1
ATOM 1936 C C . GLN A 1 266 ? -31.382 -1.456 35.899 1.00 92.31 266 GLN A C 1
ATOM 1938 O O . GLN A 1 266 ? -30.779 -1.337 34.828 1.00 92.31 266 GLN A O 1
ATOM 1943 N N . ALA A 1 267 ? -31.221 -2.538 36.663 1.00 91.75 267 ALA A N 1
ATOM 1944 C CA . ALA A 1 267 ? -30.393 -3.674 36.273 1.00 91.75 267 ALA A CA 1
ATOM 1945 C C . ALA A 1 267 ? -30.993 -4.452 35.085 1.00 91.75 267 ALA A C 1
ATOM 1947 O O . ALA A 1 267 ? -30.250 -4.858 34.191 1.00 91.75 267 ALA A O 1
ATOM 1948 N N . GLN A 1 268 ? -32.320 -4.606 35.026 1.00 89.50 268 GLN A N 1
ATOM 1949 C CA . GLN A 1 268 ? -33.023 -5.219 33.892 1.00 89.50 268 GLN A CA 1
ATOM 1950 C C . GLN A 1 268 ? -32.903 -4.385 32.609 1.00 89.50 268 GLN A C 1
ATOM 1952 O O . GLN A 1 268 ? -32.643 -4.946 31.546 1.00 89.50 268 GLN A O 1
ATOM 1957 N N . GLU A 1 269 ? -33.004 -3.055 32.691 1.00 91.31 269 GLU A N 1
ATOM 1958 C CA . GLU A 1 269 ? -32.747 -2.164 31.546 1.00 91.31 269 GLU A CA 1
ATOM 1959 C C . GLU A 1 269 ? -31.300 -2.276 31.043 1.00 91.31 269 GLU A C 1
ATOM 1961 O O . GLU A 1 269 ? -31.045 -2.310 29.834 1.00 91.31 269 GLU A O 1
ATOM 1966 N N . THR A 1 270 ? -30.346 -2.382 31.971 1.00 90.12 270 THR A N 1
ATOM 1967 C CA . THR A 1 270 ? -28.926 -2.568 31.639 1.00 90.12 270 THR A CA 1
ATOM 1968 C C . THR A 1 270 ? -28.699 -3.907 30.931 1.00 90.12 270 THR A C 1
ATOM 1970 O O . THR A 1 270 ? -27.991 -3.958 29.928 1.00 90.12 270 THR A O 1
ATOM 1973 N N . LEU A 1 271 ? -29.345 -4.981 31.401 1.00 89.38 271 LEU A N 1
ATOM 1974 C CA . LEU A 1 271 ? -29.341 -6.299 30.757 1.00 89.38 271 LEU A CA 1
ATOM 1975 C C . LEU A 1 271 ? -29.933 -6.260 29.347 1.00 89.38 271 LEU A C 1
ATOM 1977 O O . LEU A 1 271 ? -29.317 -6.782 28.422 1.00 89.38 271 LEU A O 1
ATOM 1981 N N . TYR A 1 272 ? -31.086 -5.611 29.174 1.00 88.06 272 TYR A N 1
ATOM 1982 C CA . TYR A 1 272 ? -31.731 -5.457 27.870 1.00 88.06 272 TYR A CA 1
ATOM 1983 C C . TYR A 1 272 ? -30.820 -4.730 26.875 1.00 88.06 272 TYR A C 1
ATOM 1985 O O . TYR A 1 272 ? -30.653 -5.173 25.742 1.00 88.06 272 TYR A O 1
ATOM 1993 N N . THR A 1 273 ? -30.172 -3.653 27.323 1.00 87.69 273 THR A N 1
ATOM 1994 C CA . THR A 1 273 ? -29.243 -2.868 26.496 1.00 87.69 273 THR A CA 1
ATOM 1995 C C . THR A 1 273 ? -27.969 -3.641 26.157 1.00 87.69 273 THR A C 1
ATOM 1997 O O . THR A 1 273 ? -27.400 -3.438 25.094 1.00 87.69 273 THR A O 1
ATOM 2000 N N . ALA A 1 274 ? -27.498 -4.514 27.049 1.00 83.81 274 ALA A N 1
ATOM 2001 C CA . ALA A 1 274 ? -26.299 -5.314 26.817 1.00 83.81 274 ALA A CA 1
ATOM 2002 C C . ALA A 1 274 ? -26.549 -6.555 25.937 1.00 83.81 274 ALA A C 1
ATOM 2004 O O . ALA A 1 274 ? -25.599 -7.105 25.384 1.00 83.81 274 ALA A O 1
ATOM 2005 N N . GLN A 1 275 ? -27.800 -7.017 25.837 1.00 78.19 275 GLN A N 1
ATOM 2006 C CA . GLN A 1 275 ? -28.202 -8.176 25.029 1.00 78.19 275 GLN A CA 1
ATOM 2007 C C . GLN A 1 275 ? -28.727 -7.808 23.632 1.00 78.19 275 GLN A C 1
ATOM 2009 O O . GLN A 1 275 ? -28.747 -8.680 22.759 1.00 78.19 275 GLN A O 1
ATOM 2014 N N . GLY A 1 276 ? -29.181 -6.565 23.440 1.00 62.75 276 GLY A N 1
ATOM 2015 C CA . GLY A 1 276 ? -29.604 -6.007 22.148 1.00 62.75 276 GLY A CA 1
ATOM 2016 C C . GLY A 1 276 ? -28.450 -5.414 21.353 1.00 62.75 276 GLY A C 1
ATOM 2017 O O . GLY A 1 276 ? -28.486 -5.557 20.110 1.00 62.75 276 GLY A O 1
#

Sequence (276 aa):
EEAKITVGGFILVSTLAAIVLALMYTRSITSPINQSLAVAERIANSDLTGVIESQGHDEVARLMRALSAMQHGLRNTLSLISDSSNQLASTSEEMHAVTEDANKGMLRQNNEVEMAATAVTEMSAAVEEVARNASQASEAANRSNSAALAGRARVDETVQAISLMVANVESASQEVQGLAVMATDISKVLDVIRAIADQTNLLALNAAIEAARAGEAGRGFAVVADEVRALAHRTQQSTSEIEQMISSIQKGTGSAVSAMTHTNTQAQETLYTAQG

Radius of gyration: 82.59 Å; chains: 1; bounding box: 138×33×240 Å